Protein AF-0000000076770254 (afdb_homodimer)

Foldseek 3Di:
DDKDKAFAFGKDAWKAQQAWKKKKAKQAAKKWKWWADPVRDIDIDIDGHGDMDIDDHGTTMMITGNGPGMIMIDMDIPDPRRDMDRPLCNQQVDVVHDDLVVVCVVVVHDSVVSVVSSVVND/DDKDKAFAFGKFAWKAQQAWKKKKAKQAAKKWKWWADPVRDIDIDIDGHGDMDIDDHGTTMMITGNGPGMIMIDMDIPDPRRDMDRPLCNQQVDVVHDDLVVVCVVVVHDSVVSVVSSVVND

InterPro domains:
  IPR001929 Germin [PR00325] (15-35)
  IPR001929 Germin [PR00325] (45-65)
  IPR001929 Germin [PR00325] (78-93)
  IPR001929 Germin [cd02241] (1-121)
  IPR006045 Cupin 1 [PF00190] (1-113)
  IPR006045 Cupin 1 [SM00835] (1-115)
  IPR011051 RmlC-like cupin domain superfamily [SSF51182] (1-121)
  IPR014710 RmlC-like jelly roll fold [G3DSA:2.60.120.10] (1-122)
  IPR019780 Germin, manganese binding site [PS00725] (10-23)

Radius of gyration: 18.28 Å; Cα contacts (8 Å, |Δi|>4): 633; chains: 2; bounding box: 31×58×40 Å

Organism: Aegilops tauschii subsp. strangulata (NCBI:txid200361)

pLDDT: mean 98.12, std 1.55, range [86.44, 98.94]

Solvent-accessible surface area (backbone atoms only — not comparable to full-atom values): 12036 Å² total; per-residue (Å²): 118,46,78,49,79,29,50,58,67,24,66,49,52,54,22,26,20,43,51,19,40,40,37,37,37,30,71,34,45,32,34,39,34,36,39,36,48,64,83,28,37,47,47,72,46,79,44,36,59,76,36,72,52,76,46,62,50,27,36,44,28,36,40,33,29,73,32,92,49,57,24,30,32,42,37,41,54,81,33,98,68,25,58,47,39,46,48,49,54,42,58,47,49,16,49,59,66,59,58,45,66,58,52,10,61,48,56,71,49,52,46,67,59,41,52,57,44,31,59,71,59,104,119,46,78,49,78,27,52,58,68,24,64,48,50,54,22,26,20,44,52,19,40,39,38,37,36,30,72,33,44,30,34,39,34,35,38,35,47,64,83,27,38,48,48,71,47,79,44,35,58,75,36,72,52,76,46,62,49,27,35,44,26,37,38,33,29,73,32,93,47,57,24,30,32,44,36,40,55,80,32,98,67,25,58,47,39,44,48,48,54,45,57,47,50,16,50,60,67,59,58,45,64,58,52,10,62,49,55,70,50,52,47,67,59,40,52,57,45,32,58,71,59,106

Structure (mmCIF, N/CA/C/O backbone):
data_AF-0000000076770254-model_v1
#
loop_
_entity.id
_entity.type
_entity.pdbx_description
1 polymer 'Germin-like protein'
#
loop_
_atom_site.group_PDB
_atom_site.id
_atom_site.type_symbol
_atom_site.label_atom_id
_atom_site.label_alt_id
_atom_site.label_comp_id
_atom_site.label_asym_id
_atom_site.label_entity_id
_atom_site.label_seq_id
_atom_site.pdbx_PDB_ins_code
_atom_site.Cartn_x
_atom_site.Cartn_y
_atom_site.Cartn_z
_atom_site.occupancy
_atom_site.B_iso_or_equiv
_atom_site.auth_seq_id
_atom_site.auth_comp_id
_atom_site.auth_asym_id
_atom_site.auth_atom_id
_atom_site.pdbx_PDB_model_num
ATOM 1 N N . MET A 1 1 ? -9.234 18.938 -9.602 1 91.25 1 MET A N 1
ATOM 2 C CA . MET A 1 1 ? -8.938 19.531 -8.297 1 91.25 1 MET A CA 1
ATOM 3 C C . MET A 1 1 ? -10.008 19.156 -7.277 1 91.25 1 MET A C 1
ATOM 5 O O . MET A 1 1 ? -11.18 19 -7.621 1 91.25 1 MET A O 1
ATOM 9 N N . ALA A 1 2 ? -9.484 18.938 -6.086 1 93.62 2 ALA A N 1
ATOM 10 C CA . ALA A 1 2 ? -10.391 18.625 -4.984 1 93.62 2 ALA A CA 1
ATOM 11 C C . ALA A 1 2 ? -10 19.375 -3.717 1 93.62 2 ALA A C 1
ATOM 13 O O . ALA A 1 2 ? -8.828 19.703 -3.521 1 93.62 2 ALA A O 1
ATOM 14 N N . ARG A 1 3 ? -11.031 19.781 -2.936 1 97.56 3 ARG A N 1
ATOM 15 C CA . ARG A 1 3 ? -10.734 20.281 -1.597 1 97.56 3 ARG A CA 1
ATOM 16 C C . ARG A 1 3 ? -10.805 19.156 -0.566 1 97.56 3 ARG A C 1
ATOM 18 O O . ARG A 1 3 ? -11.719 18.328 -0.608 1 97.56 3 ARG A O 1
ATOM 25 N N . ILE A 1 4 ? -9.867 19.094 0.354 1 98.44 4 ILE A N 1
ATOM 26 C CA . ILE A 1 4 ? -9.883 18.125 1.446 1 98.44 4 ILE A CA 1
ATOM 27 C C . ILE A 1 4 ? -9.922 18.859 2.785 1 98.44 4 ILE A C 1
ATOM 29 O O . ILE A 1 4 ? -9.117 19.766 3.023 1 98.44 4 ILE A O 1
ATOM 33 N N . ASP A 1 5 ? -10.812 18.516 3.605 1 98.75 5 ASP A N 1
ATOM 34 C CA . ASP A 1 5 ? -10.953 19.094 4.941 1 98.75 5 ASP A CA 1
ATOM 35 C C . ASP A 1 5 ? -10.641 18.047 6.016 1 98.75 5 ASP A C 1
ATOM 37 O O . ASP A 1 5 ? -11.078 16.906 5.922 1 98.75 5 ASP A O 1
ATOM 41 N N . TYR A 1 6 ? -9.875 18.5 7.02 1 98.62 6 TYR A N 1
ATOM 42 C CA . TYR A 1 6 ? -9.461 17.641 8.117 1 98.62 6 TYR A CA 1
ATOM 43 C C . TYR A 1 6 ? -9.961 18.188 9.453 1 98.62 6 TYR A C 1
ATOM 45 O O . TYR A 1 6 ? -9.68 19.328 9.805 1 98.62 6 TYR A O 1
ATOM 53 N N . ALA A 1 7 ? -10.703 17.391 10.148 1 98.56 7 ALA A N 1
ATOM 54 C CA . ALA A 1 7 ? -10.977 17.75 11.539 1 98.56 7 ALA A CA 1
ATOM 55 C C . ALA A 1 7 ? -9.695 17.688 12.375 1 98.56 7 ALA A C 1
ATOM 57 O O . ALA A 1 7 ? -8.688 17.125 11.945 1 98.56 7 ALA A O 1
ATOM 58 N N . PRO A 1 8 ? -9.734 18.328 13.531 1 98.19 8 PRO A N 1
ATOM 59 C CA . PRO A 1 8 ? -8.586 18.125 14.414 1 98.19 8 PRO A CA 1
ATOM 60 C C . PRO A 1 8 ? -8.258 16.656 14.633 1 98.19 8 PRO A C 1
ATOM 62 O O . PRO A 1 8 ? -9.148 15.859 14.945 1 98.19 8 PRO A O 1
ATOM 65 N N . GLY A 1 9 ? -7.004 16.281 14.367 1 97.5 9 GLY A N 1
ATOM 66 C CA . GLY A 1 9 ? -6.59 14.891 14.5 1 97.5 9 GLY A CA 1
ATOM 67 C C . GLY A 1 9 ? -6.938 14.055 13.289 1 97.5 9 GLY A C 1
ATOM 68 O O . GLY A 1 9 ? -6.555 12.883 13.203 1 97.5 9 GLY A O 1
ATOM 69 N N . GLY A 1 10 ? -7.617 14.695 12.344 1 98.38 10 GLY A N 1
ATOM 70 C CA . GLY A 1 10 ? -8.016 13.984 11.148 1 98.38 10 GLY A CA 1
ATOM 71 C C . GLY A 1 10 ? -6.84 13.602 10.258 1 98.38 10 GLY A C 1
ATOM 72 O O . GLY A 1 10 ? -5.762 14.188 10.367 1 98.38 10 GLY A O 1
ATOM 73 N N . GLN A 1 11 ? -7.113 12.609 9.391 1 98.31 11 GLN A N 1
ATOM 74 C CA . GLN A 1 11 ? -6.02 12.086 8.586 1 98.31 11 GLN A CA 1
ATOM 75 C C . GLN A 1 11 ? -6.508 11.664 7.199 1 98.31 11 GLN A C 1
ATOM 77 O O . GLN A 1 11 ? -7.641 11.203 7.047 1 98.31 11 GLN A O 1
ATOM 82 N N . ASN A 1 12 ? -5.773 11.922 6.195 1 98.62 12 ASN A N 1
ATOM 83 C CA . ASN A 1 12 ? -5.75 11.102 4.992 1 98.62 12 ASN A CA 1
ATOM 84 C C . ASN A 1 12 ? -4.73 9.969 5.105 1 98.62 12 ASN A C 1
ATOM 86 O O . ASN A 1 12 ? -3.523 10.211 5.039 1 98.62 12 ASN A O 1
ATOM 90 N N . PRO A 1 13 ? -5.23 8.781 5.371 1 98.69 13 PRO A N 1
ATOM 91 C CA . PRO A 1 13 ? -4.336 7.684 5.742 1 98.69 13 PRO A CA 1
ATOM 92 C C . PRO A 1 13 ? -3.369 7.305 4.621 1 98.69 13 PRO A C 1
ATOM 94 O O . PRO A 1 13 ? -3.51 7.781 3.494 1 98.69 13 PRO A O 1
ATOM 97 N N . PRO A 1 14 ? -2.365 6.492 4.98 1 98.94 14 PRO A N 1
ATOM 98 C CA . PRO A 1 14 ? -1.444 6.047 3.934 1 98.94 14 PRO A CA 1
ATOM 99 C C . PRO A 1 14 ? -2.168 5.512 2.701 1 98.94 14 PRO A C 1
ATOM 101 O O . PRO A 1 14 ? -3.008 4.613 2.812 1 98.94 14 PRO A O 1
ATOM 104 N N . HIS A 1 15 ? -1.865 6.16 1.6 1 98.88 15 HIS A N 1
ATOM 105 C CA . HIS A 1 15 ? -2.484 5.812 0.326 1 98.88 15 HIS A CA 1
ATOM 106 C C . HIS A 1 15 ? -1.559 6.129 -0.843 1 98.88 15 HIS A C 1
ATOM 108 O O . HIS A 1 15 ? -0.486 6.707 -0.651 1 98.88 15 HIS A O 1
ATOM 114 N N . THR A 1 16 ? -1.899 5.656 -2.018 1 98.62 16 THR A N 1
ATOM 115 C CA . THR A 1 16 ? -1.167 5.941 -3.246 1 98.62 16 THR A CA 1
ATOM 116 C C . THR A 1 16 ? -2.119 6.383 -4.355 1 98.62 16 THR A C 1
ATOM 118 O O . THR A 1 16 ? -3.324 6.133 -4.281 1 98.62 16 THR A O 1
ATOM 121 N N . HIS A 1 17 ? -1.64 7.098 -5.273 1 98.5 17 HIS A N 1
ATOM 122 C CA . HIS A 1 17 ? -2.258 7.352 -6.57 1 98.5 17 HIS A CA 1
ATOM 123 C C . HIS A 1 17 ? -1.438 6.738 -7.699 1 98.5 17 HIS A C 1
ATOM 125 O O . HIS A 1 17 ? -0.479 7.348 -8.18 1 98.5 17 HIS A O 1
ATOM 131 N N . PRO A 1 18 ? -1.87 5.57 -8.203 1 97.62 18 PRO A N 1
ATOM 132 C CA . PRO A 1 18 ? -1.061 4.883 -9.211 1 97.62 18 PRO A CA 1
ATOM 133 C C . PRO A 1 18 ? -0.943 5.672 -10.516 1 97.62 18 PRO A C 1
ATOM 135 O O . PRO A 1 18 ? -0.015 5.445 -11.297 1 97.62 18 PRO A O 1
ATOM 138 N N . ARG A 1 19 ? -1.788 6.676 -10.758 1 97.06 19 ARG A N 1
ATOM 139 C CA . ARG A 1 19 ? -1.842 7.289 -12.086 1 97.06 19 ARG A CA 1
ATOM 140 C C . ARG A 1 19 ? -1.562 8.789 -12 1 97.06 19 ARG A C 1
ATOM 142 O O . ARG A 1 19 ? -1.78 9.516 -12.969 1 97.06 19 ARG A O 1
ATOM 149 N N . ALA A 1 20 ? -1.147 9.25 -10.797 1 98 20 ALA A N 1
ATOM 150 C CA . ALA A 1 20 ? -0.995 10.703 -10.758 1 98 20 ALA A CA 1
ATOM 151 C C . ALA A 1 20 ? -0.029 11.125 -9.656 1 98 20 ALA A C 1
ATOM 153 O O . ALA A 1 20 ? 0.03 10.492 -8.594 1 98 20 ALA A O 1
ATOM 154 N N . THR A 1 21 ? 0.708 12.172 -9.938 1 98.19 21 THR A N 1
ATOM 155 C CA . THR A 1 21 ? 1.323 13.008 -8.914 1 98.19 21 THR A CA 1
ATOM 156 C C . THR A 1 21 ? 0.279 13.883 -8.227 1 98.19 21 THR A C 1
ATOM 158 O O . THR A 1 21 ? -0.647 14.375 -8.875 1 98.19 21 THR A O 1
ATOM 161 N N . GLU A 1 22 ? 0.388 14.047 -6.945 1 98.62 22 GLU A N 1
ATOM 162 C CA . GLU A 1 22 ? -0.492 14.922 -6.18 1 98.62 22 GLU A CA 1
ATOM 163 C C . GLU A 1 22 ? 0.264 16.141 -5.652 1 98.62 22 GLU A C 1
ATOM 165 O O . GLU A 1 22 ? 1.364 16 -5.113 1 98.62 22 GLU A O 1
ATOM 170 N N . ILE A 1 23 ? -0.275 17.312 -5.848 1 98.81 23 ILE A N 1
ATOM 171 C CA . ILE A 1 23 ? 0.222 18.547 -5.254 1 98.81 23 ILE A CA 1
ATOM 172 C C . ILE A 1 23 ? -0.854 19.156 -4.355 1 98.81 23 ILE A C 1
ATOM 174 O O . ILE A 1 23 ? -2.033 19.172 -4.719 1 98.81 23 ILE A O 1
ATOM 178 N N . ILE A 1 24 ? -0.406 19.562 -3.166 1 98.88 24 ILE A N 1
ATOM 179 C CA . ILE A 1 24 ? -1.402 20.203 -2.305 1 98.88 24 ILE A CA 1
ATOM 180 C C . ILE A 1 24 ? -0.946 21.609 -1.928 1 98.88 24 ILE A C 1
ATOM 182 O O . ILE A 1 24 ? 0.254 21.875 -1.86 1 98.88 24 ILE A O 1
ATOM 186 N N . PHE A 1 25 ? -1.922 22.484 -1.804 1 98.88 25 PHE A N 1
ATOM 187 C CA . PHE A 1 25 ? -1.785 23.828 -1.284 1 98.88 25 PHE A CA 1
ATOM 188 C C . PHE A 1 25 ? -2.598 24.016 -0.007 1 98.88 25 PHE A C 1
ATOM 190 O O . PHE A 1 25 ? -3.814 23.812 -0.007 1 98.88 25 PHE A O 1
ATOM 197 N N . VAL A 1 26 ? -1.919 24.438 1.118 1 98.88 26 VAL A N 1
ATOM 198 C CA . VAL A 1 26 ? -2.598 24.5 2.408 1 98.88 26 VAL A CA 1
ATOM 199 C C . VAL A 1 26 ? -3.432 25.781 2.492 1 98.88 26 VAL A C 1
ATOM 201 O O . VAL A 1 26 ? -2.9 26.891 2.373 1 98.88 26 VAL A O 1
ATOM 204 N N . LEU A 1 27 ? -4.723 25.656 2.736 1 98.81 27 LEU A N 1
ATOM 205 C CA . LEU A 1 27 ? -5.645 26.781 2.871 1 98.81 27 LEU A CA 1
ATOM 206 C C . LEU A 1 27 ? -5.75 27.219 4.324 1 98.81 27 LEU A C 1
ATOM 208 O O . LEU A 1 27 ? -5.957 28.406 4.602 1 98.81 27 LEU A O 1
ATOM 212 N N . GLU A 1 28 ? -5.703 26.219 5.141 1 98.69 28 GLU A N 1
ATOM 213 C CA . GLU A 1 28 ? -5.918 26.438 6.566 1 98.69 28 GLU A CA 1
ATOM 214 C C . GLU A 1 28 ? -5.246 25.344 7.398 1 98.69 28 GLU A C 1
ATOM 216 O O . GLU A 1 28 ? -5.242 24.172 7.016 1 98.69 28 GLU A O 1
ATOM 221 N N . GLY A 1 29 ? -4.684 25.828 8.578 1 98.56 29 GLY A N 1
ATOM 222 C CA . GLY A 1 29 ? -4.266 24.875 9.594 1 98.56 29 GLY A CA 1
ATOM 223 C C . GLY A 1 29 ? -2.85 24.375 9.391 1 98.56 29 GLY A C 1
ATOM 224 O O . GLY A 1 29 ? -2.02 25.062 8.789 1 98.56 29 GLY A O 1
ATOM 225 N N . VAL A 1 30 ? -2.564 23.312 10.125 1 98.69 30 VAL A N 1
ATOM 226 C CA . VAL A 1 30 ? -1.242 22.688 10.18 1 98.69 30 VAL A CA 1
ATOM 227 C C . VAL A 1 30 ? -1.35 21.203 9.875 1 98.69 30 VAL A C 1
ATOM 229 O O . VAL A 1 30 ? -2.139 20.484 10.492 1 98.69 30 VAL A O 1
ATOM 232 N N . LEU A 1 31 ? -0.566 20.797 8.844 1 98.88 31 LEU A N 1
ATOM 233 C CA . LEU A 1 31 ? -0.549 19.391 8.469 1 98.88 31 LEU A CA 1
ATOM 234 C C . LEU A 1 31 ? 0.857 18.812 8.594 1 98.88 31 LEU A C 1
ATOM 236 O O . LEU A 1 31 ? 1.838 19.469 8.25 1 98.88 31 LEU A O 1
ATOM 240 N N . GLU A 1 32 ? 0.971 17.625 9.102 1 98.88 32 GLU A N 1
ATOM 241 C CA . GLU A 1 32 ? 2.121 16.766 8.828 1 98.88 32 GLU A CA 1
ATOM 242 C C . GLU A 1 32 ? 1.871 15.875 7.617 1 98.88 32 GLU A C 1
ATOM 244 O O . GLU A 1 32 ? 0.854 15.18 7.555 1 98.88 32 GLU A O 1
ATOM 249 N N . VAL A 1 33 ? 2.773 15.984 6.688 1 98.88 33 VAL A N 1
ATOM 250 C CA . VAL A 1 33 ? 2.646 15.188 5.473 1 98.88 33 VAL A CA 1
ATOM 251 C C . VAL A 1 33 ? 3.902 14.336 5.277 1 98.88 33 VAL A C 1
ATOM 253 O O . VAL A 1 33 ? 4.973 14.68 5.789 1 98.88 33 VAL A O 1
ATOM 256 N N . GLY A 1 34 ? 3.756 13.266 4.582 1 98.5 34 GLY A N 1
ATOM 257 C CA . GLY A 1 34 ? 4.918 12.445 4.277 1 98.5 34 GLY A CA 1
ATOM 258 C C . GLY A 1 34 ? 4.684 11.477 3.133 1 98.5 34 GLY A C 1
ATOM 259 O O . GLY A 1 34 ? 3.541 11.117 2.844 1 98.5 34 GLY A O 1
ATOM 260 N N . PHE A 1 35 ? 5.73 11.156 2.498 1 98.88 35 PHE A N 1
ATOM 261 C CA . PHE A 1 35 ? 5.723 10.047 1.546 1 98.88 35 PHE A CA 1
ATOM 262 C C . PHE A 1 35 ? 6.922 9.133 1.767 1 98.88 35 PHE A C 1
ATOM 264 O O . PHE A 1 35 ? 7.902 9.531 2.396 1 98.88 35 PHE A O 1
ATOM 271 N N . ILE A 1 36 ? 6.84 7.91 1.303 1 98.88 36 ILE A N 1
ATOM 272 C CA . ILE A 1 36 ? 7.875 6.898 1.479 1 98.88 36 ILE A CA 1
ATOM 273 C C . ILE A 1 36 ? 8.43 6.48 0.119 1 98.88 36 ILE A C 1
ATOM 275 O O . ILE A 1 36 ? 7.668 6.105 -0.777 1 98.88 36 ILE A O 1
ATOM 279 N N . THR A 1 37 ? 9.711 6.547 -0.029 1 98.56 37 THR A N 1
ATOM 280 C CA . THR A 1 37 ? 10.336 6.188 -1.298 1 98.56 37 THR A CA 1
ATOM 281 C C . THR A 1 37 ? 10.383 4.672 -1.468 1 98.56 37 THR A C 1
ATOM 283 O O . THR A 1 37 ? 10.117 3.926 -0.522 1 98.56 37 THR A O 1
ATOM 286 N N . THR A 1 38 ? 10.82 4.207 -2.635 1 97.75 38 THR A N 1
ATOM 287 C CA . THR A 1 38 ? 10.938 2.777 -2.908 1 97.75 38 THR A CA 1
ATOM 288 C C . THR A 1 38 ? 12.117 2.176 -2.158 1 97.75 38 THR A C 1
ATOM 290 O O . THR A 1 38 ? 12.25 0.952 -2.08 1 97.75 38 THR A O 1
ATOM 293 N N . ALA A 1 39 ? 12.938 2.992 -1.513 1 97.94 39 ALA A N 1
ATOM 294 C CA . ALA A 1 39 ? 14.016 2.541 -0.643 1 97.94 39 ALA A CA 1
ATOM 295 C C . ALA A 1 39 ? 13.594 2.562 0.822 1 97.94 39 ALA A C 1
ATOM 297 O O . ALA A 1 39 ? 14.43 2.465 1.722 1 97.94 39 ALA A O 1
ATOM 298 N N . ASN A 1 40 ? 12.32 2.803 1.085 1 98.31 40 ASN A N 1
ATOM 299 C CA . ASN A 1 40 ? 11.719 2.811 2.414 1 98.31 40 ASN A CA 1
ATOM 300 C C . ASN A 1 40 ? 12.242 3.967 3.26 1 98.31 40 ASN A C 1
ATOM 302 O O . ASN A 1 40 ? 12.445 3.818 4.465 1 98.31 40 ASN A O 1
ATOM 306 N N . LYS A 1 41 ? 12.555 5.047 2.566 1 98.75 41 LYS A N 1
ATOM 307 C CA . LYS A 1 41 ? 12.891 6.285 3.266 1 98.75 41 LYS A CA 1
ATOM 308 C C . LYS A 1 41 ? 11.664 7.18 3.416 1 98.75 41 LYS A C 1
ATOM 310 O O . LYS A 1 41 ? 11.008 7.52 2.426 1 98.75 41 LYS A O 1
ATOM 315 N N . LEU A 1 42 ? 11.344 7.512 4.621 1 98.81 42 LEU A N 1
ATOM 316 C CA . LEU A 1 42 ? 10.234 8.422 4.879 1 98.81 42 LEU A CA 1
ATOM 317 C C . LEU A 1 42 ? 10.703 9.867 4.863 1 98.81 42 LEU A C 1
ATOM 319 O O . LEU A 1 42 ? 11.641 10.234 5.578 1 98.81 42 LEU A O 1
ATOM 323 N N . PHE A 1 43 ? 10.047 10.656 4.027 1 98.62 43 PHE A N 1
ATOM 324 C CA . PHE A 1 43 ? 10.18 12.109 4.055 1 98.62 43 PHE A CA 1
ATOM 325 C C . PHE A 1 43 ? 8.93 12.75 4.648 1 98.62 43 PHE A C 1
ATOM 327 O O . PHE A 1 43 ? 7.816 12.484 4.207 1 98.62 43 PHE A O 1
ATOM 334 N N . THR A 1 44 ? 9.117 13.57 5.672 1 98.56 44 THR A N 1
ATOM 335 C CA . THR A 1 44 ? 7.992 14.258 6.297 1 98.56 44 THR A CA 1
ATOM 336 C C . THR A 1 44 ? 8.258 15.758 6.371 1 98.56 44 THR A C 1
ATOM 338 O O . THR A 1 44 ? 9.414 16.188 6.355 1 98.56 44 THR A O 1
ATOM 341 N N . LYS A 1 45 ? 7.219 16.469 6.375 1 98.69 45 LYS A N 1
ATOM 342 C CA . LYS A 1 45 ? 7.258 17.922 6.555 1 98.69 45 LYS A CA 1
ATOM 343 C C . LYS A 1 45 ? 6 18.422 7.258 1 98.69 45 LYS A C 1
ATOM 345 O O . LYS A 1 45 ? 4.91 17.891 7.047 1 98.69 45 LYS A O 1
ATOM 350 N N . THR A 1 46 ? 6.223 19.312 8.148 1 98.81 46 THR A N 1
ATOM 351 C CA . THR A 1 46 ? 5.09 20.094 8.625 1 98.81 46 THR A CA 1
ATOM 352 C C . THR A 1 46 ? 4.828 21.281 7.703 1 98.81 46 THR A C 1
ATOM 354 O O . THR A 1 46 ? 5.73 22.078 7.43 1 98.81 46 THR A O 1
ATOM 357 N N . ILE A 1 47 ? 3.592 21.406 7.215 1 98.81 47 ILE A N 1
ATOM 358 C CA . ILE A 1 47 ? 3.256 22.484 6.293 1 98.81 47 ILE A CA 1
ATOM 359 C C . ILE A 1 47 ? 2.082 23.297 6.844 1 98.81 47 ILE A C 1
ATOM 361 O O . ILE A 1 47 ? 1.228 22.75 7.551 1 98.81 47 ILE A O 1
ATOM 365 N N . THR A 1 48 ? 2.115 24.5 6.531 1 98.62 48 THR A N 1
ATOM 366 C CA . THR A 1 48 ? 1.107 25.438 7.031 1 98.62 48 THR A CA 1
ATOM 367 C C . THR A 1 48 ? 0.553 26.281 5.895 1 98.62 48 THR A C 1
ATOM 369 O O . THR A 1 48 ? 0.966 26.141 4.742 1 98.62 48 THR A O 1
ATOM 372 N N . VAL A 1 49 ? -0.41 27.109 6.277 1 98.69 49 VAL A N 1
ATOM 373 C CA . VAL A 1 49 ? -1.161 27.922 5.324 1 98.69 49 VAL A CA 1
ATOM 374 C C . VAL A 1 49 ? -0.205 28.547 4.312 1 98.69 49 VAL A C 1
ATOM 376 O O . VAL A 1 49 ? 0.801 29.156 4.691 1 98.69 49 VAL A O 1
ATOM 379 N N . GLY A 1 50 ? -0.447 28.297 3.074 1 98.81 50 GLY A N 1
ATOM 380 C CA . GLY A 1 50 ? 0.341 28.891 2.008 1 98.81 50 GLY A CA 1
ATOM 381 C C . GLY A 1 50 ? 1.414 27.969 1.468 1 98.81 50 GLY A C 1
ATOM 382 O O . GLY A 1 50 ? 1.965 28.203 0.391 1 98.81 50 GLY A O 1
ATOM 383 N N . ASP A 1 51 ? 1.729 26.922 2.129 1 98.88 51 ASP A N 1
ATOM 384 C CA . ASP A 1 51 ? 2.756 25.984 1.698 1 98.88 51 ASP A CA 1
ATOM 385 C C . ASP A 1 51 ? 2.217 25.031 0.635 1 98.88 51 ASP A C 1
ATOM 387 O O . ASP A 1 51 ? 1.005 24.812 0.54 1 98.88 51 ASP A O 1
ATOM 391 N N . VAL A 1 52 ? 3.162 24.547 -0.13 1 98.75 52 VAL A N 1
ATOM 392 C CA . VAL A 1 52 ? 2.889 23.531 -1.15 1 98.75 52 VAL A CA 1
ATOM 393 C C . VAL A 1 52 ? 3.705 22.281 -0.867 1 98.75 52 VAL A C 1
ATOM 395 O O . VAL A 1 52 ? 4.82 22.359 -0.349 1 98.75 52 VAL A O 1
ATOM 398 N N . PHE A 1 53 ? 3.215 21.203 -1.147 1 98.81 53 PHE A N 1
ATOM 399 C CA . PHE A 1 53 ? 3.938 19.938 -1.059 1 98.81 53 PHE A CA 1
ATOM 400 C C . PHE A 1 53 ? 3.551 19.016 -2.205 1 98.81 53 PHE A C 1
ATOM 402 O O . PHE A 1 53 ? 2.393 18.984 -2.623 1 98.81 53 PHE A O 1
ATOM 409 N N . VAL A 1 54 ? 4.5 18.188 -2.697 1 98.81 54 VAL A N 1
ATOM 410 C CA . VAL A 1 54 ? 4.273 17.297 -3.82 1 98.81 54 VAL A CA 1
ATOM 411 C C . VAL A 1 54 ? 4.484 15.844 -3.375 1 98.81 54 VAL A C 1
ATOM 413 O O . VAL A 1 54 ? 5.484 15.531 -2.723 1 98.81 54 VAL A O 1
ATOM 416 N N . PHE A 1 55 ? 3.508 15.031 -3.621 1 98.69 55 PHE A N 1
ATOM 417 C CA . PHE A 1 55 ? 3.615 13.586 -3.449 1 98.69 55 PHE A CA 1
ATOM 418 C C . PHE A 1 55 ? 3.861 12.898 -4.789 1 98.69 55 PHE A C 1
ATOM 420 O O . PHE A 1 55 ? 3.004 12.93 -5.672 1 98.69 55 PHE A O 1
ATOM 427 N N . PRO A 1 56 ? 5.023 12.195 -4.941 1 98.38 56 PRO A N 1
ATOM 428 C CA . PRO A 1 56 ? 5.324 11.562 -6.227 1 98.38 56 PRO A CA 1
ATOM 429 C C . PRO A 1 56 ? 4.344 10.445 -6.582 1 98.38 56 PRO A C 1
ATOM 431 O O . PRO A 1 56 ? 3.854 9.742 -5.691 1 98.38 56 PRO A O 1
ATOM 434 N N . ARG A 1 57 ? 4.117 10.32 -7.875 1 98.12 57 ARG A N 1
ATOM 435 C CA . ARG A 1 57 ? 3.184 9.336 -8.414 1 98.12 57 ARG A CA 1
ATOM 436 C C . ARG A 1 57 ? 3.512 7.938 -7.895 1 98.12 57 ARG A C 1
ATOM 438 O O . ARG A 1 57 ? 4.66 7.492 -7.969 1 98.12 57 ARG A O 1
ATOM 445 N N . GLY A 1 58 ? 2.555 7.305 -7.348 1 98.31 58 GLY A N 1
ATOM 446 C CA . GLY A 1 58 ? 2.635 5.891 -7.023 1 98.31 58 GLY A CA 1
ATOM 447 C C . GLY A 1 58 ? 3.266 5.621 -5.672 1 98.31 58 GLY A C 1
ATOM 448 O O . GLY A 1 58 ? 3.23 4.492 -5.18 1 98.31 58 GLY A O 1
ATOM 449 N N . LEU A 1 59 ? 3.855 6.629 -5 1 98.75 59 LEU A N 1
ATOM 450 C CA . LEU A 1 59 ? 4.48 6.41 -3.697 1 98.75 59 LEU A CA 1
ATOM 451 C C . LEU A 1 59 ? 3.453 6.531 -2.576 1 98.75 59 LEU A C 1
ATOM 453 O O . LEU A 1 59 ? 2.559 7.375 -2.635 1 98.75 59 LEU A O 1
ATOM 457 N N . VAL A 1 60 ? 3.611 5.684 -1.594 1 98.88 60 VAL A N 1
ATOM 458 C CA . VAL A 1 60 ? 2.756 5.75 -0.412 1 98.88 60 VAL A CA 1
ATOM 459 C C . VAL A 1 60 ? 2.961 7.082 0.303 1 98.88 60 VAL A C 1
ATOM 461 O O . VAL A 1 60 ? 4.098 7.523 0.493 1 98.88 60 VAL A O 1
ATOM 464 N N . HIS A 1 61 ? 1.9 7.781 0.653 1 98.94 61 HIS A N 1
ATOM 465 C CA . HIS A 1 61 ? 1.983 9.047 1.373 1 98.94 61 HIS A CA 1
ATOM 466 C C . HIS A 1 61 ? 0.766 9.258 2.268 1 98.94 61 HIS A C 1
ATOM 468 O O . HIS A 1 61 ? -0.197 8.484 2.199 1 98.94 61 HIS A O 1
ATOM 474 N N . PHE A 1 62 ? 0.85 10.164 3.215 1 98.94 62 PHE A N 1
ATOM 475 C CA . PHE A 1 62 ? -0.231 10.438 4.152 1 98.94 62 PHE A CA 1
ATOM 476 C C . PHE A 1 62 ? -0.24 11.906 4.555 1 98.94 62 PHE A C 1
ATOM 478 O O . PHE A 1 62 ? 0.735 12.625 4.32 1 98.94 62 PHE A O 1
ATOM 485 N N . GLN A 1 63 ? -1.311 12.391 5.023 1 98.94 63 GLN A N 1
ATOM 486 C CA . GLN A 1 63 ? -1.53 13.711 5.602 1 98.94 63 GLN A CA 1
ATOM 487 C C . GLN A 1 63 ? -2.227 13.609 6.953 1 98.94 63 GLN A C 1
ATOM 489 O O . GLN A 1 63 ? -3.211 12.883 7.102 1 98.94 63 GLN A O 1
ATOM 494 N N . GLN A 1 64 ? -1.699 14.297 7.867 1 98.69 64 GLN A N 1
ATOM 495 C CA . GLN A 1 64 ? -2.232 14.281 9.227 1 98.69 64 GLN A CA 1
ATOM 496 C C . GLN A 1 64 ? -2.389 15.695 9.773 1 98.69 64 GLN A C 1
ATOM 498 O O . GLN A 1 64 ? -1.449 16.5 9.727 1 98.69 64 GLN A O 1
ATOM 503 N N . ASN A 1 65 ? -3.619 16.031 10.273 1 98.88 65 ASN A N 1
ATOM 504 C CA . ASN A 1 65 ? -3.814 17.297 10.961 1 98.88 65 ASN A CA 1
ATOM 505 C C . ASN A 1 65 ? -3.209 17.281 12.359 1 98.88 65 ASN A C 1
ATOM 507 O O . ASN A 1 65 ? -3.709 16.594 13.25 1 98.88 65 ASN A O 1
ATOM 511 N N . ARG A 1 66 ? -2.225 18.031 12.508 1 97.94 66 ARG A N 1
ATOM 512 C CA . ARG A 1 66 ? -1.516 18.094 13.781 1 97.94 66 ARG A CA 1
ATOM 513 C C . ARG A 1 66 ? -1.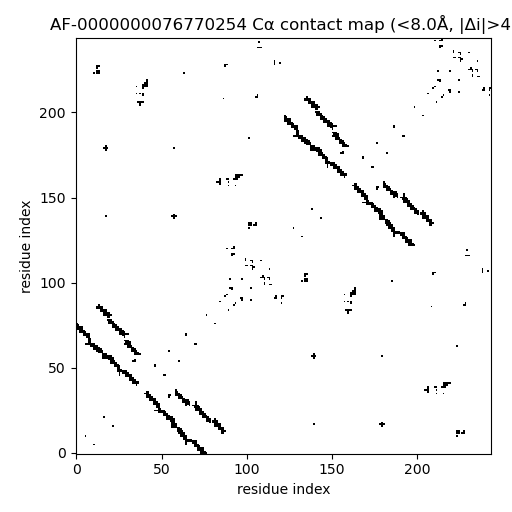845 19.375 14.531 1 97.94 66 ARG A C 1
ATOM 515 O O . ARG A 1 66 ? -1.281 19.641 15.602 1 97.94 66 ARG A O 1
ATOM 522 N N . GLY A 1 67 ? -2.684 20.172 13.914 1 97.38 67 GLY A N 1
ATOM 523 C CA . GLY A 1 67 ? -3.076 21.406 14.562 1 97.38 67 GLY A CA 1
ATOM 524 C C . GLY A 1 67 ? -4.211 21.234 15.555 1 97.38 67 GLY A C 1
ATOM 525 O O . GLY A 1 67 ? -4.793 20.156 15.648 1 97.38 67 GLY A O 1
ATOM 526 N N . HIS A 1 68 ? -4.512 22.266 16.281 1 97.06 68 HIS A N 1
ATOM 527 C CA . HIS A 1 68 ? -5.562 22.25 17.297 1 97.06 68 HIS A CA 1
ATOM 528 C C . HIS A 1 68 ? -6.922 22.562 16.688 1 97.06 68 HIS A C 1
ATOM 530 O O . HIS A 1 68 ? -7.957 22.359 17.328 1 97.06 68 HIS A O 1
ATOM 536 N N . GLY A 1 69 ? -6.973 23.047 15.5 1 98.19 69 GLY A N 1
ATOM 537 C CA . GLY A 1 69 ? -8.18 23.375 14.758 1 98.19 69 GLY A CA 1
ATOM 538 C C . GLY A 1 69 ? -8.281 22.641 13.438 1 98.19 69 GLY A C 1
ATOM 539 O O . GLY A 1 69 ? -7.48 21.75 13.148 1 98.19 69 GLY A O 1
ATOM 540 N N . PRO A 1 70 ? -9.312 23 12.664 1 98.62 70 PRO A N 1
ATOM 541 C CA . PRO A 1 70 ? -9.453 22.344 11.359 1 98.62 70 PRO A CA 1
ATOM 542 C C . PRO A 1 70 ? -8.312 22.672 10.406 1 98.62 70 PRO A C 1
ATOM 544 O O . PRO A 1 70 ? -7.637 23.688 10.57 1 98.62 70 PRO A O 1
ATOM 547 N N . ALA A 1 71 ? -8.023 21.844 9.508 1 98.88 71 ALA A N 1
ATOM 548 C CA . ALA A 1 71 ? -7.102 22.062 8.391 1 98.88 71 ALA A CA 1
ATOM 549 C C . ALA A 1 71 ? -7.773 21.766 7.059 1 98.88 71 ALA A C 1
ATOM 551 O O . ALA A 1 71 ? -8.75 21.016 7.004 1 98.88 71 ALA A O 1
ATOM 552 N N . SER A 1 72 ? -7.246 22.406 5.992 1 98.88 72 SER A N 1
ATOM 553 C CA . SER A 1 72 ? -7.785 22.141 4.664 1 98.88 72 SER A CA 1
ATOM 554 C C . SER A 1 72 ? -6.746 22.422 3.582 1 98.88 72 SER A C 1
ATOM 556 O O . SER A 1 72 ? -5.844 23.234 3.777 1 98.88 72 SER A O 1
ATOM 558 N N . VAL A 1 73 ? -6.859 21.719 2.52 1 98.88 73 VAL A N 1
ATOM 559 C CA . VAL A 1 73 ? -5.969 21.906 1.379 1 98.88 73 VAL A CA 1
ATOM 560 C C . VAL A 1 73 ? -6.777 21.875 0.082 1 98.88 73 VAL A C 1
ATOM 562 O O . VAL A 1 73 ? -7.891 21.344 0.048 1 98.88 73 VAL A O 1
ATOM 565 N N . ILE A 1 74 ? -6.211 22.469 -0.979 1 98.75 74 ILE A N 1
ATOM 566 C CA . ILE A 1 74 ? -6.578 22.156 -2.355 1 98.75 74 ILE A CA 1
ATOM 567 C C . ILE A 1 74 ? -5.582 21.156 -2.936 1 98.75 74 ILE A C 1
ATOM 569 O O . ILE A 1 74 ? -4.367 21.359 -2.844 1 98.75 74 ILE A O 1
ATOM 573 N N . ALA A 1 75 ? -6.129 20.125 -3.461 1 98.62 75 ALA A N 1
ATOM 574 C CA . ALA A 1 75 ? -5.297 19.094 -4.086 1 98.62 75 ALA A CA 1
ATOM 575 C C . ALA A 1 75 ? -5.441 19.125 -5.605 1 98.62 75 ALA A C 1
ATOM 577 O O . ALA A 1 75 ? -6.551 19.266 -6.125 1 98.62 75 ALA A O 1
ATOM 578 N N . GLY A 1 76 ? -4.355 19.109 -6.262 1 98.31 76 GLY A N 1
ATOM 579 C CA . GLY A 1 76 ? -4.309 18.953 -7.703 1 98.31 76 GLY A CA 1
ATOM 580 C C . GLY A 1 76 ? -3.605 17.672 -8.141 1 98.31 76 GLY A C 1
ATOM 581 O O . GLY A 1 76 ? -2.688 17.203 -7.461 1 98.31 76 GLY A O 1
ATOM 582 N N . PHE A 1 77 ? -4.062 17.094 -9.305 1 97.88 77 PHE A N 1
ATOM 583 C CA . PHE A 1 77 ? -3.496 15.883 -9.883 1 97.88 77 PHE A CA 1
ATOM 584 C C . PHE A 1 77 ? -3.193 16.078 -11.367 1 97.88 77 PHE A C 1
ATOM 586 O O . PHE A 1 77 ? -3.908 16.812 -12.055 1 97.88 77 PHE A O 1
ATOM 593 N N . ASN A 1 78 ? -2.168 15.453 -11.859 1 97.56 78 ASN A N 1
ATOM 594 C CA . ASN A 1 78 ? -1.842 15.578 -13.273 1 97.56 78 ASN A CA 1
ATOM 595 C C . ASN A 1 78 ? -2.551 14.516 -14.109 1 97.56 78 ASN A C 1
ATOM 597 O O . ASN A 1 78 ? -2.084 14.156 -15.195 1 97.56 78 ASN A O 1
ATOM 601 N N . SER A 1 79 ? -3.51 13.922 -13.594 1 95.75 79 SER A N 1
ATOM 602 C CA . SER A 1 79 ? -4.441 13.023 -14.266 1 95.75 79 SER A CA 1
ATOM 603 C C . SER A 1 79 ? -5.859 13.195 -13.727 1 95.75 79 SER A C 1
ATOM 605 O O . SER A 1 79 ? -6.055 13.422 -12.531 1 95.75 79 SER A O 1
ATOM 607 N N . GLN A 1 80 ? -6.867 13.125 -14.625 1 93.31 80 GLN A N 1
ATOM 608 C CA . GLN A 1 80 ? -8.258 13.195 -14.211 1 93.31 80 GLN A CA 1
ATOM 609 C C . GLN A 1 80 ? -8.688 11.906 -13.5 1 93.31 80 GLN A C 1
ATOM 611 O O . GLN A 1 80 ? -9.719 11.883 -12.828 1 93.31 80 GLN A O 1
ATOM 616 N N . LEU A 1 81 ? -7.941 10.859 -13.789 1 94.94 81 LEU A N 1
ATOM 617 C CA . LEU A 1 81 ? -8.195 9.562 -13.188 1 94.94 81 LEU A CA 1
ATOM 618 C C . LEU A 1 81 ? -7.008 9.102 -12.352 1 94.94 81 LEU A C 1
ATOM 620 O O . LEU A 1 81 ? -6.332 8.133 -12.695 1 94.94 81 LEU A O 1
ATOM 624 N N . GLN A 1 82 ? -6.797 9.789 -11.281 1 95 82 GLN A N 1
ATOM 625 C CA . GLN A 1 82 ? -5.594 9.562 -10.484 1 95 82 GLN A CA 1
ATOM 626 C C . GLN A 1 82 ? -5.609 8.188 -9.836 1 95 82 GLN A C 1
ATOM 628 O O . GLN A 1 82 ? -4.555 7.598 -9.594 1 95 82 GLN A O 1
ATOM 633 N N . GLY A 1 83 ? -6.891 7.695 -9.539 1 95.56 83 GLY A N 1
ATOM 634 C CA . GLY A 1 83 ? -7.027 6.512 -8.695 1 95.56 83 GLY A CA 1
ATOM 635 C C . GLY A 1 83 ? -6.531 6.727 -7.281 1 95.56 83 GLY A C 1
ATOM 636 O O . GLY A 1 83 ? -5.785 7.672 -7.016 1 95.56 83 GLY A O 1
ATOM 637 N N . THR A 1 84 ? -7.094 5.996 -6.418 1 97.06 84 THR A N 1
ATOM 638 C CA . THR A 1 84 ? -6.637 6.016 -5.035 1 97.06 84 THR A CA 1
ATOM 639 C C . THR A 1 84 ? -6.676 4.617 -4.43 1 97.06 84 THR A C 1
ATOM 641 O O . THR A 1 84 ? -7.652 3.887 -4.609 1 97.06 84 THR A O 1
ATOM 644 N N . GLN A 1 85 ? -5.621 4.242 -3.861 1 98.19 85 GLN A N 1
ATOM 645 C CA . GLN A 1 85 ? -5.605 3.041 -3.031 1 98.19 85 GLN A CA 1
ATOM 646 C C . GLN A 1 85 ? -5.223 3.371 -1.592 1 98.19 85 GLN A C 1
ATOM 648 O O . GLN A 1 85 ? -4.043 3.566 -1.287 1 98.19 85 GLN A O 1
ATOM 653 N N . ALA A 1 86 ? -6.227 3.465 -0.774 1 98.56 86 ALA A N 1
ATOM 654 C CA . ALA A 1 86 ? -5.973 3.561 0.66 1 98.56 86 ALA A CA 1
ATOM 655 C C . ALA A 1 86 ? -5.469 2.23 1.217 1 98.56 86 ALA A C 1
ATOM 657 O O . ALA A 1 86 ? -6.238 1.271 1.335 1 98.56 86 ALA A O 1
ATOM 658 N N . ILE A 1 87 ? -4.27 2.137 1.643 1 98.75 87 ILE A N 1
ATOM 659 C CA . ILE A 1 87 ? -3.529 0.888 1.781 1 98.75 87 ILE A CA 1
ATOM 660 C C . ILE A 1 87 ? -4.289 -0.063 2.703 1 98.75 87 ILE A C 1
ATOM 662 O O . ILE A 1 87 ? -4.555 -1.212 2.338 1 98.75 87 ILE A O 1
ATOM 666 N N . ALA A 1 88 ? -4.633 0.427 3.875 1 98.81 88 ALA A N 1
ATOM 667 C CA . ALA A 1 88 ? -5.305 -0.446 4.832 1 98.81 88 ALA A CA 1
ATOM 668 C C . ALA A 1 88 ? -6.637 -0.945 4.273 1 98.81 88 ALA A C 1
ATOM 670 O O . ALA A 1 88 ? -6.938 -2.139 4.344 1 98.81 88 ALA A O 1
ATOM 671 N N . THR A 1 89 ? -7.469 -0.064 3.73 1 98.62 89 THR A N 1
ATOM 672 C CA . THR A 1 89 ? -8.758 -0.441 3.158 1 98.62 89 THR A CA 1
ATOM 673 C C . THR A 1 89 ? -8.57 -1.41 1.995 1 98.62 89 THR A C 1
ATOM 675 O O . THR A 1 89 ? -9.297 -2.398 1.88 1 98.62 89 THR A O 1
ATOM 678 N N . THR A 1 90 ? -7.602 -1.13 1.129 1 98.69 90 THR A N 1
ATOM 679 C CA . THR A 1 90 ? -7.309 -1.961 -0.033 1 98.69 90 THR A CA 1
ATOM 680 C C . THR A 1 90 ? -6.973 -3.387 0.393 1 98.69 90 THR A C 1
ATOM 682 O O . THR A 1 90 ? -7.465 -4.352 -0.197 1 98.69 90 THR A O 1
ATOM 685 N N . LEU A 1 91 ? -6.207 -3.541 1.435 1 98.81 91 LEU A N 1
ATOM 686 C CA . LEU A 1 91 ? -5.75 -4.863 1.857 1 98.81 91 LEU A CA 1
ATOM 687 C C . LEU A 1 91 ? -6.82 -5.566 2.682 1 98.81 91 LEU A C 1
ATOM 689 O O . LEU A 1 91 ? -7.004 -6.781 2.561 1 98.81 91 LEU A O 1
ATOM 693 N N . PHE A 1 92 ? -7.582 -4.789 3.42 1 98.81 92 PHE A N 1
ATOM 694 C CA . PHE A 1 92 ? -8.367 -5.453 4.453 1 98.81 92 PHE A CA 1
ATOM 695 C C . PHE A 1 92 ? -9.859 -5.387 4.121 1 98.81 92 PHE A C 1
ATOM 697 O O . PHE A 1 92 ? -10.664 -6.074 4.742 1 98.81 92 PHE A O 1
ATOM 704 N N . ALA A 1 93 ? -10.234 -4.648 3.094 1 98.38 93 ALA A N 1
ATOM 705 C CA . ALA A 1 93 ? -11.656 -4.5 2.789 1 98.38 93 ALA A CA 1
ATOM 706 C C . ALA A 1 93 ? -11.945 -4.875 1.339 1 98.38 93 ALA A C 1
ATOM 708 O O . ALA A 1 93 ? -13.055 -4.645 0.842 1 98.38 93 ALA A O 1
ATOM 709 N N . ALA A 1 94 ? -10.898 -5.352 0.648 1 98.62 94 ALA A N 1
ATOM 710 C CA . ALA A 1 94 ? -11.117 -5.777 -0.732 1 98.62 94 ALA A CA 1
ATOM 711 C C . ALA A 1 94 ? -12.227 -6.824 -0.815 1 98.62 94 ALA A C 1
ATOM 713 O O . ALA A 1 94 ? -12.453 -7.578 0.135 1 98.62 94 ALA A O 1
ATOM 714 N N . ALA A 1 95 ? -12.914 -6.895 -1.945 1 98.31 95 ALA A N 1
ATOM 715 C CA . ALA A 1 95 ? -13.93 -7.898 -2.25 1 98.31 95 ALA A CA 1
ATOM 716 C C . ALA A 1 95 ? -13.695 -8.516 -3.627 1 98.31 95 ALA A C 1
ATOM 718 O O . ALA A 1 95 ? -13.734 -7.812 -4.641 1 98.31 95 ALA A O 1
ATOM 719 N N . PRO A 1 96 ? -13.586 -9.797 -3.676 1 98.5 96 PRO A N 1
ATOM 720 C CA . PRO A 1 96 ? -13.453 -10.742 -2.564 1 98.5 96 PRO A CA 1
ATOM 721 C C . PRO A 1 96 ? -12.273 -10.414 -1.651 1 98.5 96 PRO A C 1
ATOM 723 O O . PRO A 1 96 ? -11.398 -9.617 -2.02 1 98.5 96 PRO A O 1
ATOM 726 N N . PRO A 1 97 ? -12.234 -10.977 -0.422 1 98.56 97 PRO A N 1
ATOM 727 C CA . PRO A 1 97 ? -11.172 -10.617 0.521 1 98.56 97 PRO A CA 1
ATOM 728 C C . PRO A 1 97 ? -9.812 -11.172 0.105 1 98.56 97 PRO A C 1
ATOM 730 O O . PRO A 1 97 ? -9.727 -12.273 -0.441 1 98.56 97 PRO A O 1
ATOM 733 N N . VAL A 1 98 ? -8.82 -10.414 0.336 1 98.75 98 VAL A N 1
ATOM 734 C CA . VAL A 1 98 ? -7.469 -10.961 0.275 1 98.75 98 VAL A CA 1
ATOM 735 C C . VAL A 1 98 ? -7.328 -12.109 1.271 1 98.75 98 VAL A C 1
ATOM 737 O O . VAL A 1 98 ? -7.75 -11.992 2.424 1 98.75 98 VAL A O 1
ATOM 740 N N . PRO A 1 99 ? -6.738 -13.203 0.863 1 98.44 99 PRO A N 1
ATOM 741 C CA . PRO A 1 99 ? -6.609 -14.328 1.796 1 98.44 99 PRO A CA 1
ATOM 742 C C . PRO A 1 99 ? -5.852 -13.953 3.068 1 98.44 99 PRO A C 1
ATOM 744 O O . PRO A 1 99 ? -4.824 -13.273 3.002 1 98.44 99 PRO A O 1
ATOM 747 N N . SER A 1 100 ? -6.387 -14.406 4.18 1 98.62 100 SER A N 1
ATOM 748 C CA . SER A 1 100 ? -5.816 -14.023 5.465 1 98.62 100 SER A CA 1
ATOM 749 C C . SER A 1 100 ? -4.383 -14.516 5.605 1 98.62 100 SER A C 1
ATOM 751 O O . SER A 1 100 ? -3.549 -13.859 6.234 1 98.62 100 SER A O 1
ATOM 753 N N . ASP A 1 101 ? -4.098 -15.68 5.09 1 98.56 101 ASP A N 1
ATOM 754 C CA . ASP A 1 101 ? -2.748 -16.219 5.211 1 98.56 101 ASP A CA 1
ATOM 755 C C . ASP A 1 101 ? -1.741 -15.367 4.441 1 98.56 101 ASP A C 1
ATOM 757 O O . ASP A 1 101 ? -0.58 -15.258 4.84 1 98.56 101 ASP A O 1
ATOM 761 N N . VAL A 1 102 ? -2.129 -14.758 3.316 1 98.62 102 VAL A N 1
ATOM 762 C CA . VAL A 1 102 ? -1.274 -13.859 2.553 1 98.62 102 VAL A CA 1
ATOM 763 C C . VAL A 1 102 ? -0.915 -12.641 3.402 1 98.62 102 VAL A C 1
ATOM 765 O O . VAL A 1 102 ? 0.257 -12.266 3.498 1 98.62 102 VAL A O 1
ATOM 768 N N . LEU A 1 103 ? -1.907 -12.047 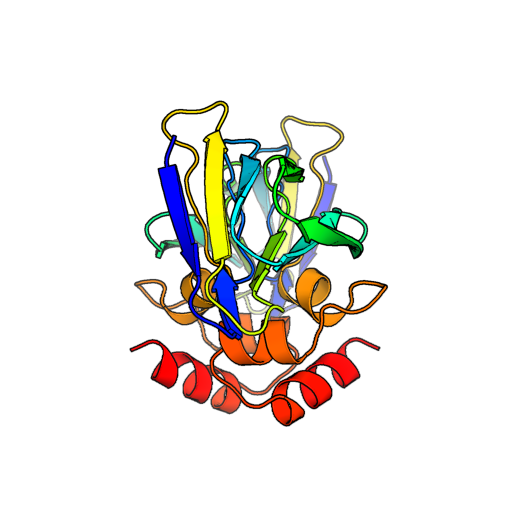4.039 1 98.88 103 LEU A N 1
ATOM 769 C CA . LEU A 1 103 ? -1.679 -10.859 4.855 1 98.88 103 LEU A CA 1
ATOM 770 C C . LEU A 1 103 ? -0.911 -11.211 6.125 1 98.88 103 LEU A C 1
ATOM 772 O O . LEU A 1 103 ? -0.039 -10.461 6.562 1 98.88 103 LEU A O 1
ATOM 776 N N . ALA A 1 104 ? -1.27 -12.367 6.711 1 98.81 104 ALA A N 1
ATOM 777 C CA . ALA A 1 104 ? -0.585 -12.805 7.926 1 98.81 104 ALA A CA 1
ATOM 778 C C . ALA A 1 104 ? 0.917 -12.938 7.691 1 98.81 104 ALA A C 1
ATOM 780 O O . ALA A 1 104 ? 1.722 -12.461 8.492 1 98.81 104 ALA A O 1
ATOM 781 N N . LYS A 1 105 ? 1.294 -13.539 6.668 1 98.44 105 LYS A N 1
ATOM 782 C CA . LYS A 1 105 ? 2.703 -13.695 6.324 1 98.44 105 LYS A CA 1
ATOM 783 C C . LYS A 1 105 ? 3.35 -12.352 6.016 1 98.44 105 LYS A C 1
ATOM 785 O O . LYS A 1 105 ? 4.461 -12.07 6.473 1 98.44 105 LYS A O 1
ATOM 790 N N . ALA A 1 106 ? 2.666 -11.492 5.309 1 98.44 106 ALA A N 1
ATOM 791 C CA . ALA A 1 106 ? 3.195 -10.195 4.914 1 98.44 106 ALA A CA 1
ATOM 792 C C . ALA A 1 106 ? 3.471 -9.32 6.137 1 98.44 106 ALA A C 1
ATOM 794 O O . ALA A 1 106 ? 4.496 -8.641 6.203 1 98.44 106 ALA A O 1
ATOM 795 N N . PHE A 1 107 ? 2.557 -9.344 7.098 1 98.62 107 PHE A N 1
ATOM 796 C CA . PHE A 1 107 ? 2.648 -8.453 8.25 1 98.62 107 PHE A CA 1
ATOM 797 C C . PHE A 1 107 ? 3.303 -9.156 9.43 1 98.62 107 PHE A C 1
ATOM 799 O O . PHE A 1 107 ? 3.477 -8.562 10.492 1 98.62 107 PHE A O 1
ATOM 806 N N . ARG A 1 108 ? 3.615 -10.469 9.258 1 98.19 108 ARG A N 1
ATOM 807 C CA . ARG A 1 108 ? 4.309 -11.258 10.266 1 98.19 108 ARG A CA 1
ATOM 808 C C . ARG A 1 108 ? 3.488 -11.359 11.547 1 98.19 108 ARG A C 1
ATOM 810 O O . ARG A 1 108 ? 4.012 -11.148 12.641 1 98.19 108 ARG A O 1
ATOM 817 N N . VAL A 1 109 ? 2.213 -11.539 11.375 1 98.38 109 VAL A N 1
ATOM 818 C CA . VAL A 1 109 ? 1.28 -11.773 12.477 1 98.38 109 VAL A CA 1
ATOM 819 C C . VAL A 1 109 ? 0.461 -13.031 12.195 1 98.38 109 VAL A C 1
ATOM 821 O O . VAL A 1 109 ? 0.625 -13.664 11.148 1 98.38 109 VAL A O 1
ATOM 824 N N . GLY A 1 110 ? -0.357 -13.469 13.141 1 97.94 110 GLY A N 1
ATOM 825 C CA . GLY A 1 110 ? -1.191 -14.641 12.945 1 97.94 110 GLY A CA 1
ATOM 826 C C . GLY A 1 110 ? -2.447 -14.359 12.141 1 97.94 110 GLY A C 1
ATOM 827 O O . GLY A 1 110 ? -2.865 -13.203 12.023 1 97.94 110 GLY A O 1
ATOM 828 N N . THR A 1 111 ? -3.02 -15.406 11.586 1 98.44 111 THR A N 1
ATOM 829 C CA . THR A 1 111 ? -4.23 -15.25 10.789 1 98.44 111 THR A CA 1
ATOM 830 C C . THR A 1 111 ? -5.379 -14.719 11.641 1 98.44 111 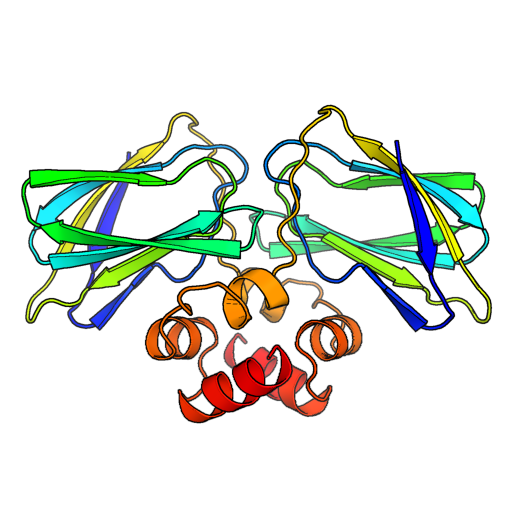THR A C 1
ATOM 832 O O . THR A 1 111 ? -6.246 -14 11.148 1 98.44 111 THR A O 1
ATOM 835 N N . GLU A 1 112 ? -5.352 -15.008 12.93 1 98.25 112 GLU A N 1
ATOM 836 C CA . GLU A 1 112 ? -6.402 -14.516 13.812 1 98.25 112 GLU A CA 1
ATOM 837 C C . GLU A 1 112 ? -6.328 -13 13.961 1 98.25 112 GLU A C 1
ATOM 839 O O . GLU A 1 112 ? -7.359 -12.328 14.102 1 98.25 112 GLU A O 1
ATOM 844 N N . ASP A 1 113 ? -5.105 -12.492 14.055 1 98 113 ASP A N 1
ATOM 845 C CA . ASP A 1 113 ? -4.918 -11.047 14.117 1 98 113 ASP A CA 1
ATOM 846 C C . ASP A 1 113 ? -5.426 -10.375 12.844 1 98 113 ASP A C 1
ATOM 848 O O . ASP A 1 113 ? -6.074 -9.328 12.906 1 98 113 ASP A O 1
ATOM 852 N N . ILE A 1 114 ? -5.164 -11.031 11.711 1 98.56 114 ILE A N 1
ATOM 853 C CA . ILE A 1 114 ? -5.621 -10.516 10.43 1 98.56 114 ILE A CA 1
ATOM 854 C C . ILE A 1 114 ? -7.148 -10.5 10.391 1 98.56 114 ILE A C 1
ATOM 856 O O . ILE A 1 114 ? -7.754 -9.5 9.992 1 98.56 114 ILE A O 1
ATOM 860 N N . ASP A 1 115 ? -7.746 -11.57 10.805 1 98.44 115 ASP A N 1
ATOM 861 C CA . ASP A 1 115 ? -9.203 -11.672 10.789 1 98.44 115 ASP A CA 1
ATOM 862 C C . ASP A 1 115 ? -9.836 -10.617 11.695 1 98.44 115 ASP A C 1
ATOM 864 O O . ASP A 1 115 ? -10.883 -10.055 11.367 1 98.44 115 ASP A O 1
ATOM 868 N N . ALA A 1 116 ? -9.211 -10.328 12.805 1 98.12 116 ALA A N 1
ATOM 869 C CA . ALA A 1 116 ? -9.703 -9.312 13.727 1 98.12 116 ALA A CA 1
ATOM 870 C C . ALA A 1 116 ? -9.672 -7.93 13.086 1 98.12 116 ALA A C 1
ATOM 872 O O . ALA A 1 116 ? -10.602 -7.137 13.266 1 98.12 116 ALA A O 1
ATOM 873 N N . VAL A 1 117 ? -8.641 -7.656 12.398 1 98.25 117 VAL A N 1
ATOM 874 C CA . VAL A 1 117 ? -8.531 -6.355 11.742 1 98.25 117 VAL A CA 1
ATOM 875 C C . VAL A 1 117 ? -9.547 -6.262 10.609 1 98.25 117 VAL A C 1
ATOM 877 O O . VAL A 1 117 ? -10.203 -5.23 10.438 1 98.25 117 VAL A O 1
ATOM 880 N N . LYS A 1 118 ? -9.672 -7.355 9.797 1 98.44 118 LYS A N 1
ATOM 881 C CA . LYS A 1 118 ? -10.656 -7.375 8.719 1 98.44 118 LYS A CA 1
ATOM 882 C C . LYS A 1 118 ? -12.047 -7.047 9.242 1 98.44 118 LYS A C 1
ATOM 884 O O . LYS A 1 118 ? -12.828 -6.379 8.562 1 98.44 118 LYS A O 1
ATOM 889 N N . ALA A 1 119 ? -12.32 -7.516 10.406 1 98.19 119 ALA A N 1
ATOM 890 C CA . ALA A 1 119 ? -13.641 -7.324 11 1 98.19 119 ALA A CA 1
ATOM 891 C C . ALA A 1 119 ? -13.922 -5.844 11.25 1 98.19 119 ALA A C 1
ATOM 893 O O . ALA A 1 119 ? -15.078 -5.426 11.297 1 98.19 119 ALA A O 1
ATOM 894 N N . LYS A 1 120 ? -12.852 -5.039 11.336 1 97.62 120 LYS A N 1
ATOM 895 C CA . LYS A 1 120 ? -13 -3.613 11.617 1 97.62 120 LYS A CA 1
ATOM 896 C C . LYS A 1 120 ? -13.273 -2.83 10.336 1 97.62 120 LYS A C 1
ATOM 898 O O . LYS A 1 120 ? -13.602 -1.644 10.383 1 97.62 120 LYS A O 1
ATOM 903 N N . PHE A 1 121 ? -13.102 -3.434 9.242 1 97.19 121 PHE A N 1
ATOM 904 C CA . PHE A 1 121 ? -13.32 -2.77 7.961 1 97.19 121 PHE A CA 1
ATOM 905 C C . PHE A 1 121 ? -14.656 -3.186 7.355 1 97.19 121 PHE A C 1
ATOM 907 O O . PHE A 1 121 ? -14.984 -2.789 6.238 1 97.19 121 PHE A O 1
ATOM 914 N N . LYS A 1 122 ? -15.414 -4.133 7.949 1 86.44 122 LYS A N 1
ATOM 915 C CA . LYS A 1 122 ? -16.75 -4.543 7.539 1 86.44 122 LYS A CA 1
ATOM 916 C C . LYS A 1 122 ? -17.812 -3.574 8.062 1 86.44 122 LYS A C 1
ATOM 918 O O . LYS A 1 122 ? -17.641 -2.975 9.125 1 86.44 122 LYS A O 1
ATOM 923 N N . MET B 1 1 ? 14.648 -7.957 -16.719 1 91.31 1 MET B N 1
ATOM 924 C CA . MET B 1 1 ? 14.062 -9.258 -16.391 1 91.31 1 MET B CA 1
ATOM 925 C C . MET B 1 1 ? 14.695 -9.852 -15.148 1 91.31 1 MET B C 1
ATOM 927 O O . MET B 1 1 ? 15.891 -9.664 -14.906 1 91.31 1 MET B O 1
ATOM 931 N N . ALA B 1 2 ? 13.82 -10.492 -14.406 1 93.75 2 ALA B N 1
ATOM 932 C CA . ALA B 1 2 ? 14.289 -11.164 -13.195 1 93.75 2 ALA B CA 1
ATOM 933 C C . ALA B 1 2 ? 13.625 -12.531 -13.031 1 93.75 2 ALA B C 1
ATOM 935 O O . ALA B 1 2 ? 12.508 -12.742 -13.508 1 93.75 2 ALA B O 1
ATOM 936 N N . ARG B 1 3 ? 14.414 -13.5 -12.492 1 97.5 3 ARG B N 1
ATOM 937 C CA . ARG B 1 3 ? 13.797 -14.75 -12.078 1 97.5 3 ARG B CA 1
ATOM 938 C C . ARG B 1 3 ? 13.398 -14.703 -10.602 1 97.5 3 ARG B C 1
ATOM 940 O O . ARG B 1 3 ? 14.164 -14.211 -9.766 1 97.5 3 ARG B O 1
ATOM 947 N N . ILE B 1 4 ? 12.234 -15.18 -10.258 1 98.44 4 ILE B N 1
ATOM 948 C CA . ILE B 1 4 ? 11.789 -15.281 -8.867 1 98.44 4 ILE B CA 1
ATOM 949 C C . ILE B 1 4 ? 11.508 -16.734 -8.523 1 98.44 4 ILE B C 1
ATOM 951 O O . ILE B 1 4 ? 10.797 -17.438 -9.25 1 98.44 4 ILE B O 1
ATOM 955 N N . ASP B 1 5 ? 12.047 -17.203 -7.492 1 98.75 5 ASP B N 1
ATOM 956 C CA . ASP B 1 5 ? 11.844 -18.562 -6.992 1 98.75 5 ASP B CA 1
ATOM 957 C C . ASP B 1 5 ? 11.086 -18.547 -5.672 1 98.75 5 ASP B C 1
ATOM 959 O O . ASP B 1 5 ? 11.383 -17.75 -4.785 1 98.75 5 ASP B O 1
ATOM 963 N N . TYR B 1 6 ? 10.109 -19.469 -5.574 1 98.62 6 TYR B N 1
ATOM 964 C CA . TYR B 1 6 ? 9.258 -19.594 -4.395 1 98.62 6 TYR B CA 1
ATOM 965 C C . TYR B 1 6 ? 9.383 -20.969 -3.766 1 98.62 6 TYR B C 1
ATOM 967 O O . TYR B 1 6 ? 9.156 -21.984 -4.43 1 98.62 6 TYR B O 1
ATOM 975 N N . ALA B 1 7 ? 9.789 -21.016 -2.539 1 98.5 7 ALA B N 1
ATOM 976 C CA . ALA B 1 7 ? 9.664 -22.281 -1.812 1 98.5 7 ALA B CA 1
ATOM 977 C C . ALA B 1 7 ? 8.195 -22.656 -1.626 1 98.5 7 ALA B C 1
ATOM 979 O O . ALA B 1 7 ? 7.305 -21.828 -1.806 1 98.5 7 ALA B O 1
ATOM 980 N N . PRO B 1 8 ? 7.957 -23.938 -1.332 1 98.12 8 PRO B N 1
ATOM 981 C CA . PRO B 1 8 ? 6.574 -24.266 -0.97 1 98.12 8 PRO B CA 1
ATOM 982 C C . PRO B 1 8 ? 6.012 -23.344 0.114 1 98.12 8 PRO B C 1
ATOM 984 O O . PRO B 1 8 ? 6.652 -23.141 1.148 1 98.12 8 PRO B O 1
ATOM 987 N N . GLY B 1 9 ? 4.863 -22.734 -0.167 1 97.44 9 GLY B N 1
ATOM 988 C CA . GLY B 1 9 ? 4.254 -21.812 0.774 1 97.44 9 GLY B CA 1
ATOM 989 C C . GLY B 1 9 ? 4.844 -20.406 0.701 1 97.44 9 GLY B C 1
ATOM 990 O O . GLY B 1 9 ? 4.352 -19.484 1.355 1 97.44 9 GLY B O 1
ATOM 991 N N . GLY B 1 10 ? 5.855 -20.281 -0.156 1 98.38 10 GLY B N 1
ATOM 992 C CA . GLY B 1 10 ? 6.504 -18.984 -0.297 1 98.38 10 GLY B CA 1
ATOM 993 C C . GLY B 1 10 ? 5.625 -17.953 -0.976 1 98.38 10 GLY B C 1
ATOM 994 O O . GLY B 1 10 ? 4.656 -18.297 -1.654 1 98.38 10 GLY B O 1
ATOM 995 N N . GLN B 1 11 ? 5.977 -16.656 -0.76 1 98.31 11 GLN B N 1
ATOM 996 C CA . GLN B 1 11 ? 5.137 -15.602 -1.307 1 98.31 11 GLN B CA 1
ATOM 997 C C . GLN B 1 11 ? 5.973 -14.391 -1.713 1 98.31 11 GLN B C 1
ATOM 999 O O . GLN B 1 11 ? 7.016 -14.125 -1.113 1 98.31 11 GLN B O 1
ATOM 1004 N N . ASN B 1 12 ? 5.656 -13.75 -2.74 1 98.62 12 ASN B N 1
ATOM 1005 C CA . ASN B 1 12 ? 5.895 -12.328 -2.928 1 98.62 12 ASN B CA 1
ATOM 1006 C C . ASN B 1 12 ? 4.75 -11.484 -2.367 1 98.62 12 ASN B C 1
ATOM 1008 O O . ASN B 1 12 ? 3.664 -11.445 -2.949 1 98.62 12 ASN B O 1
ATOM 1012 N N . PRO B 1 13 ? 4.996 -10.93 -1.193 1 98.69 13 PRO B N 1
ATOM 1013 C CA . PRO B 1 13 ? 3.898 -10.305 -0.451 1 98.69 13 PRO B CA 1
ATOM 1014 C C . PRO B 1 13 ? 3.281 -9.125 -1.194 1 98.69 13 PRO B C 1
ATOM 1016 O O . PRO B 1 13 ? 3.822 -8.672 -2.209 1 98.69 13 PRO B O 1
ATOM 1019 N N . PRO B 1 14 ? 2.119 -8.664 -0.696 1 98.94 14 PRO B N 1
ATOM 1020 C CA . 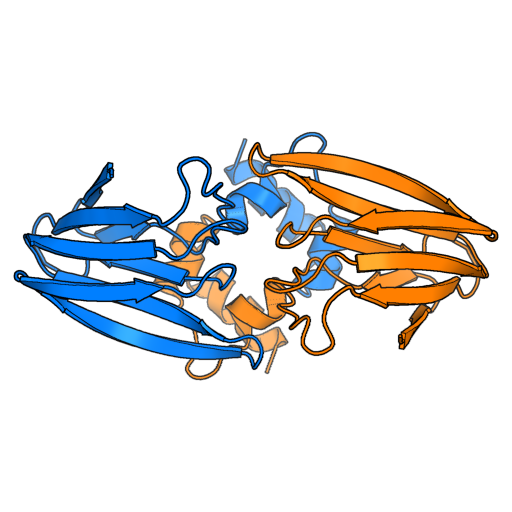PRO B 1 14 ? 1.515 -7.492 -1.331 1 98.94 14 PRO B CA 1
ATOM 1021 C C . PRO B 1 14 ? 2.508 -6.348 -1.525 1 98.94 14 PRO B C 1
ATOM 1023 O O . PRO B 1 14 ? 3.152 -5.914 -0.567 1 98.94 14 PRO B O 1
ATOM 1026 N N . HIS B 1 15 ? 2.635 -5.988 -2.781 1 98.88 15 HIS B N 1
ATOM 1027 C CA . HIS B 1 15 ? 3.564 -4.93 -3.166 1 98.88 15 HIS B CA 1
ATOM 1028 C C . HIS B 1 15 ? 3.084 -4.207 -4.418 1 98.88 15 HIS B C 1
ATOM 1030 O O . HIS B 1 15 ? 2.084 -4.598 -5.023 1 98.88 15 HIS B O 1
ATOM 1036 N N . THR B 1 16 ? 3.703 -3.098 -4.738 1 98.62 16 THR B N 1
ATOM 1037 C CA . THR B 1 16 ? 3.42 -2.33 -5.945 1 98.62 16 THR B CA 1
ATOM 1038 C C . THR B 1 16 ? 4.711 -1.983 -6.684 1 98.62 16 THR B C 1
ATOM 1040 O O . THR B 1 16 ? 5.797 -2.025 -6.098 1 98.62 16 THR B O 1
ATOM 1043 N N . HIS B 1 17 ? 4.625 -1.757 -7.914 1 98.5 17 HIS B N 1
ATOM 1044 C CA . HIS B 1 17 ? 5.633 -1.104 -8.742 1 98.5 17 HIS B CA 1
ATOM 1045 C C . HIS B 1 17 ? 5.125 0.227 -9.281 1 98.5 17 HIS B C 1
ATOM 1047 O O . HIS B 1 17 ? 4.445 0.265 -10.312 1 98.5 17 HIS B O 1
ATOM 1053 N N . PRO B 1 18 ? 5.531 1.339 -8.648 1 97.56 18 PRO B N 1
ATOM 1054 C CA . PRO B 1 18 ? 4.984 2.635 -9.062 1 97.56 18 PRO B CA 1
ATOM 1055 C C . PRO B 1 18 ? 5.375 3.014 -10.484 1 97.56 18 PRO B C 1
ATOM 1057 O O . PRO B 1 18 ? 4.703 3.834 -11.117 1 97.56 18 PRO B O 1
ATOM 1060 N N . ARG B 1 19 ? 6.383 2.385 -11.094 1 97 19 ARG B N 1
ATOM 1061 C CA . ARG B 1 19 ? 6.922 2.881 -12.352 1 97 19 ARG B CA 1
ATOM 1062 C C . ARG B 1 19 ? 6.836 1.814 -13.438 1 97 19 ARG B C 1
ATOM 1064 O O . ARG B 1 19 ? 7.434 1.961 -14.508 1 97 19 ARG B O 1
ATOM 1071 N N . ALA B 1 20 ? 6.137 0.698 -13.117 1 98 20 ALA B N 1
ATOM 1072 C CA . ALA B 1 20 ? 6.172 -0.324 -14.156 1 98 20 ALA B CA 1
ATOM 1073 C C . ALA B 1 20 ? 4.98 -1.268 -14.039 1 98 20 ALA B C 1
ATOM 1075 O O . ALA B 1 20 ? 4.516 -1.561 -12.938 1 98 2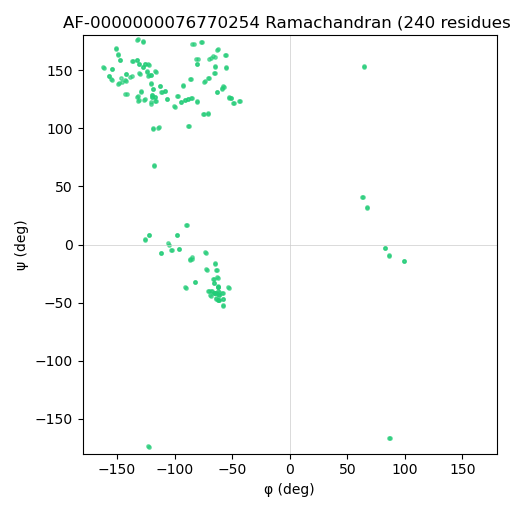0 ALA B O 1
ATOM 1076 N N . THR B 1 21 ? 4.5 -1.718 -15.195 1 98.25 21 THR B N 1
ATOM 1077 C CA . THR B 1 21 ? 3.709 -2.938 -15.312 1 98.25 21 THR B CA 1
ATOM 1078 C C . THR B 1 21 ? 4.598 -4.172 -15.18 1 98.25 21 THR B C 1
ATOM 1080 O O . THR B 1 21 ? 5.727 -4.188 -15.68 1 98.25 21 THR B O 1
ATOM 1083 N N . GLU B 1 22 ? 4.133 -5.168 -14.5 1 98.62 22 GLU B N 1
ATOM 1084 C CA . GLU B 1 22 ? 4.844 -6.434 -14.359 1 98.62 22 GLU B CA 1
ATOM 1085 C C . GLU B 1 22 ? 4.125 -7.555 -15.109 1 98.62 22 GLU B C 1
ATOM 1087 O O . GLU B 1 22 ? 2.906 -7.691 -15.008 1 98.62 22 GLU B O 1
ATOM 1092 N N . ILE B 1 23 ? 4.84 -8.305 -15.898 1 98.81 23 ILE B N 1
ATOM 1093 C CA . ILE B 1 23 ? 4.348 -9.516 -16.547 1 98.81 23 ILE B CA 1
ATOM 1094 C C . ILE B 1 23 ? 5.168 -10.719 -16.078 1 98.81 23 ILE B C 1
ATOM 1096 O O . ILE B 1 23 ? 6.395 -10.633 -15.961 1 98.81 23 ILE B O 1
ATOM 1100 N N . ILE B 1 24 ? 4.434 -11.789 -15.742 1 98.88 24 ILE B N 1
ATOM 1101 C CA . ILE B 1 24 ? 5.195 -12.961 -15.32 1 98.88 24 ILE B CA 1
ATOM 1102 C C . ILE B 1 24 ? 4.832 -14.148 -16.203 1 98.88 24 ILE B C 1
ATOM 1104 O O . ILE B 1 24 ? 3.715 -14.234 -16.719 1 98.88 24 ILE B O 1
ATOM 1108 N N . PHE B 1 25 ? 5.828 -14.977 -16.453 1 98.88 25 PHE B N 1
ATOM 1109 C CA . PHE B 1 25 ? 5.719 -16.266 -17.109 1 98.88 25 PHE B CA 1
ATOM 1110 C C . PHE B 1 25 ? 6.117 -17.406 -16.172 1 98.88 25 PHE B C 1
ATOM 1112 O O . PHE B 1 25 ? 7.238 -17.422 -15.664 1 98.88 25 PHE B O 1
ATOM 1119 N N . VAL B 1 26 ? 5.191 -18.406 -15.969 1 98.88 26 VAL B N 1
ATOM 1120 C CA . VAL B 1 26 ? 5.445 -19.453 -14.977 1 98.88 26 VAL B CA 1
ATOM 1121 C C . VAL B 1 26 ? 6.371 -20.516 -15.562 1 98.88 26 VAL B C 1
ATOM 1123 O O . VAL B 1 26 ? 6.051 -21.125 -16.578 1 98.88 26 VAL B O 1
ATOM 1126 N N . LEU B 1 27 ? 7.508 -20.766 -14.93 1 98.81 27 LEU B N 1
ATOM 1127 C CA . LEU B 1 27 ? 8.484 -21.766 -15.344 1 98.81 27 LEU B CA 1
ATOM 1128 C C . LEU B 1 27 ? 8.195 -23.109 -14.695 1 98.81 27 LEU B C 1
ATOM 1130 O O . LEU B 1 27 ? 8.453 -24.156 -15.297 1 98.81 27 LEU B O 1
ATOM 1134 N N . GLU B 1 28 ? 7.77 -22.984 -13.484 1 98.62 28 GLU B N 1
ATOM 1135 C CA . GLU B 1 28 ? 7.566 -24.156 -12.656 1 98.62 28 GLU B CA 1
ATOM 1136 C C . GLU B 1 28 ? 6.531 -23.906 -11.57 1 98.62 28 GLU B C 1
ATOM 1138 O O . GLU B 1 28 ? 6.488 -22.812 -10.992 1 98.62 28 GLU B O 1
ATOM 1143 N N . GLY B 1 29 ? 5.707 -25 -11.328 1 98.5 29 GLY B N 1
ATOM 1144 C CA . GLY B 1 29 ? 4.871 -25 -10.133 1 98.5 29 GLY B CA 1
ATOM 1145 C C . GLY B 1 29 ? 3.537 -24.312 -10.344 1 98.5 29 GLY B C 1
ATOM 1146 O O . GLY B 1 29 ? 3.029 -24.25 -11.469 1 98.5 29 GLY B O 1
ATOM 1147 N N . VAL B 1 30 ? 2.896 -24.062 -9.211 1 98.69 30 VAL B N 1
ATOM 1148 C CA . VAL B 1 30 ? 1.554 -23.484 -9.148 1 98.69 30 VAL B CA 1
ATOM 1149 C C . VAL B 1 30 ? 1.562 -22.234 -8.266 1 98.69 30 VAL B C 1
ATOM 1151 O O . VAL B 1 30 ? 2.035 -22.281 -7.125 1 98.69 30 VAL B O 1
ATOM 1154 N N . LEU B 1 31 ? 1.078 -21.125 -8.867 1 98.88 31 LEU B N 1
ATOM 1155 C CA . LEU B 1 31 ? 0.992 -19.875 -8.117 1 98.88 31 LEU B CA 1
ATOM 1156 C C . LEU B 1 31 ? -0.445 -19.375 -8.062 1 98.88 31 LEU B C 1
ATOM 1158 O O . LEU B 1 31 ? -1.178 -19.469 -9.055 1 98.88 31 LEU B O 1
ATOM 1162 N N . GLU B 1 32 ? -0.862 -18.891 -6.938 1 98.88 32 GLU B N 1
ATOM 1163 C CA . GLU B 1 32 ? -1.976 -17.953 -6.859 1 98.88 32 GLU B CA 1
ATOM 1164 C C . GLU B 1 32 ? -1.485 -16.516 -6.926 1 98.88 32 GLU B C 1
ATOM 1166 O O . GLU B 1 32 ? -0.601 -16.109 -6.164 1 98.88 32 GLU B O 1
ATOM 1171 N N . VAL B 1 33 ? -2.023 -15.812 -7.883 1 98.88 33 VAL B N 1
ATOM 1172 C CA . VAL B 1 33 ? -1.637 -14.414 -8.055 1 98.88 33 VAL B CA 1
ATOM 1173 C C . VAL B 1 33 ? -2.871 -13.523 -7.965 1 98.88 33 VAL B C 1
ATOM 1175 O O . VAL B 1 33 ? -3.994 -13.977 -8.203 1 98.88 33 VAL B O 1
ATOM 1178 N N . GLY B 1 34 ? -2.664 -12.297 -7.586 1 98.5 34 GLY B N 1
ATOM 1179 C CA . GLY B 1 34 ? -3.773 -11.359 -7.539 1 98.5 34 GLY B CA 1
ATOM 1180 C C . GLY B 1 34 ? -3.328 -9.906 -7.531 1 98.5 34 GLY B C 1
ATOM 1181 O O . GLY B 1 34 ? -2.209 -9.602 -7.117 1 98.5 34 GLY B O 1
ATOM 1182 N N . PHE B 1 35 ? -4.156 -9.094 -8.039 1 98.88 35 PHE B N 1
ATOM 1183 C CA . PHE B 1 35 ? -4 -7.652 -7.867 1 98.88 35 PHE B CA 1
ATOM 1184 C C . PHE B 1 35 ? -5.316 -7.012 -7.445 1 98.88 35 PHE B C 1
ATOM 1186 O O . PHE B 1 35 ? -6.387 -7.605 -7.617 1 98.88 35 PHE B O 1
ATOM 1193 N N . ILE B 1 36 ? -5.27 -5.844 -6.844 1 98.88 36 ILE B N 1
ATOM 1194 C CA . ILE B 1 36 ? -6.434 -5.129 -6.328 1 98.88 36 ILE B CA 1
ATOM 1195 C C . ILE B 1 36 ? -6.594 -3.805 -7.074 1 98.88 36 ILE B C 1
ATOM 1197 O O . ILE B 1 36 ? -5.652 -3.01 -7.152 1 98.88 36 ILE B O 1
ATOM 1201 N N . THR B 1 37 ? -7.75 -3.572 -7.602 1 98.62 37 THR B N 1
ATOM 1202 C CA . THR B 1 37 ? -8 -2.346 -8.352 1 98.62 37 THR B CA 1
ATOM 1203 C C . THR B 1 37 ? -8.195 -1.163 -7.402 1 98.62 37 THR B C 1
ATOM 1205 O O . THR B 1 37 ? -8.32 -1.347 -6.191 1 98.62 37 THR B O 1
ATOM 1208 N N . THR B 1 38 ? -8.32 0.036 -7.965 1 97.81 38 THR B N 1
ATOM 1209 C CA . THR B 1 38 ? -8.531 1.239 -7.164 1 97.81 38 THR B CA 1
ATOM 1210 C C . THR B 1 38 ? -9.953 1.284 -6.617 1 97.81 38 THR B C 1
ATOM 1212 O O . THR B 1 38 ? -10.258 2.098 -5.742 1 97.81 38 THR B O 1
ATOM 1215 N N . ALA B 1 39 ? -10.805 0.367 -7.023 1 98 39 ALA B N 1
ATOM 1216 C CA . ALA 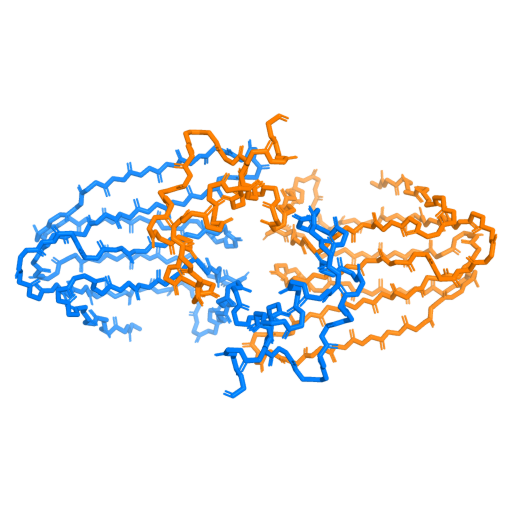B 1 39 ? -12.148 0.211 -6.473 1 98 39 ALA B CA 1
ATOM 1217 C C . ALA B 1 39 ? -12.188 -0.893 -5.418 1 98 39 ALA B C 1
ATOM 1219 O O . ALA B 1 39 ? -13.266 -1.347 -5.023 1 98 39 ALA B O 1
ATOM 1220 N N . ASN B 1 40 ? -11.039 -1.415 -5.039 1 98.38 40 ASN B N 1
ATOM 1221 C CA . ASN B 1 40 ? -10.867 -2.438 -4.012 1 98.38 40 ASN B CA 1
ATOM 1222 C C . ASN B 1 40 ? -11.469 -3.771 -4.445 1 98.38 40 ASN B C 1
ATOM 1224 O O . ASN B 1 40 ? -12.039 -4.496 -3.627 1 98.38 40 ASN B O 1
ATOM 1228 N N . LYS B 1 41 ? -11.406 -3.988 -5.75 1 98.75 41 LYS B N 1
ATOM 1229 C CA . LYS B 1 41 ? -11.773 -5.301 -6.277 1 98.75 41 LYS B CA 1
ATOM 1230 C C . LYS B 1 41 ? -10.547 -6.191 -6.441 1 98.75 41 LYS B C 1
ATOM 1232 O O . LYS B 1 41 ? -9.586 -5.816 -7.117 1 98.75 41 LYS B O 1
ATOM 1237 N N . LEU B 1 42 ? -10.578 -7.312 -5.805 1 98.81 42 LEU B N 1
ATOM 1238 C CA . LEU B 1 42 ? -9.492 -8.273 -5.945 1 98.81 42 LEU B CA 1
ATOM 1239 C C . LEU B 1 42 ? -9.742 -9.211 -7.121 1 98.81 42 LEU B C 1
ATOM 1241 O O . LEU B 1 42 ? -10.797 -9.852 -7.199 1 98.81 42 LEU B O 1
ATOM 1245 N N . PHE B 1 43 ? -8.766 -9.258 -8.016 1 98.69 43 PHE B N 1
ATOM 1246 C CA . PHE B 1 43 ? -8.711 -10.266 -9.062 1 98.69 43 PHE B CA 1
ATOM 1247 C C . PHE B 1 43 ? -7.633 -11.305 -8.766 1 98.69 43 PHE B C 1
ATOM 1249 O O . PHE B 1 43 ? -6.477 -10.953 -8.523 1 98.69 43 PHE B O 1
ATOM 1256 N N . THR B 1 44 ? -8.016 -12.57 -8.742 1 98.56 44 THR B N 1
ATOM 1257 C CA . THR B 1 44 ? -7.059 -13.648 -8.492 1 98.56 44 THR B CA 1
ATOM 1258 C C . THR B 1 44 ? -7.137 -14.711 -9.586 1 98.56 44 THR B C 1
ATOM 1260 O O . THR B 1 44 ? -8.172 -14.852 -10.25 1 98.56 44 THR B O 1
ATOM 1263 N N . LYS B 1 45 ? -6.066 -15.344 -9.773 1 98.69 45 LYS B N 1
ATOM 1264 C CA . LYS B 1 45 ? -5.977 -16.484 -10.688 1 98.69 45 LYS B CA 1
ATOM 1265 C C . LYS B 1 45 ? -4.941 -17.484 -10.203 1 98.69 45 LYS B C 1
ATOM 1267 O O . LYS B 1 45 ? -3.912 -17.109 -9.641 1 98.69 45 LYS B O 1
ATOM 1272 N N . THR B 1 46 ? -5.316 -18.703 -10.336 1 98.81 46 THR B N 1
ATOM 1273 C CA . THR B 1 46 ? -4.293 -19.734 -10.234 1 98.81 46 THR B CA 1
ATOM 1274 C C . THR B 1 46 ? -3.607 -19.953 -11.586 1 98.81 46 THR B C 1
ATOM 1276 O O . THR B 1 46 ? -4.273 -20.188 -12.594 1 98.81 46 THR B O 1
ATOM 1279 N N . ILE B 1 47 ? -2.268 -19.859 -11.602 1 98.81 47 ILE B N 1
ATOM 1280 C CA . ILE B 1 47 ? -1.53 -20.016 -12.852 1 98.81 47 ILE B CA 1
ATOM 1281 C C . ILE B 1 47 ? -0.488 -21.125 -12.703 1 98.81 47 ILE B C 1
ATOM 1283 O O . ILE B 1 47 ? 0.027 -21.359 -11.609 1 98.81 47 ILE B O 1
ATOM 1287 N N . THR B 1 48 ? -0.259 -21.734 -13.773 1 98.62 48 THR B N 1
ATOM 1288 C CA . THR B 1 48 ? 0.659 -22.875 -13.805 1 98.62 48 THR B CA 1
ATOM 1289 C C . THR B 1 48 ? 1.643 -22.734 -14.969 1 98.62 48 THR B C 1
ATOM 1291 O O . THR B 1 48 ? 1.587 -21.766 -15.727 1 98.62 48 THR B O 1
ATOM 1294 N N . VAL B 1 49 ? 2.545 -23.703 -14.992 1 98.62 49 VAL B N 1
ATOM 1295 C CA . VAL B 1 49 ? 3.652 -23.703 -15.945 1 98.62 49 VAL B CA 1
ATOM 1296 C C . VAL B 1 49 ? 3.143 -23.297 -17.328 1 98.62 49 VAL B C 1
ATOM 1298 O O . VAL B 1 49 ? 2.156 -23.859 -17.812 1 98.62 49 VAL B O 1
ATOM 1301 N N . GLY B 1 50 ? 3.717 -22.281 -17.875 1 98.75 50 GLY B N 1
ATOM 1302 C CA . GLY B 1 50 ? 3.381 -21.844 -19.219 1 98.75 50 GLY B CA 1
ATOM 1303 C C . GLY B 1 50 ? 2.414 -20.672 -19.25 1 98.75 50 GLY B C 1
ATOM 1304 O O . GLY B 1 50 ? 2.256 -20.016 -20.266 1 98.75 50 GLY B O 1
ATOM 1305 N N . ASP B 1 51 ? 1.768 -20.359 -18.172 1 98.88 51 ASP B N 1
ATOM 1306 C CA . ASP B 1 51 ? 0.806 -19.266 -18.109 1 98.88 51 ASP B CA 1
ATOM 1307 C C . ASP B 1 51 ? 1.516 -17.922 -17.953 1 98.88 51 ASP B C 1
ATOM 1309 O O . ASP B 1 51 ? 2.66 -17.875 -17.484 1 98.88 51 ASP B O 1
ATOM 1313 N N . VAL B 1 52 ? 0.802 -16.922 -18.391 1 98.75 52 VAL B N 1
ATOM 1314 C CA . VAL B 1 52 ? 1.238 -15.539 -18.25 1 98.75 52 VAL B CA 1
ATOM 1315 C C . VAL B 1 52 ? 0.217 -14.75 -17.438 1 98.75 52 VAL B C 1
ATOM 1317 O O . VAL B 1 52 ? -0.983 -15.023 -17.5 1 98.75 52 VAL B O 1
ATOM 1320 N N . PHE B 1 53 ? 0.621 -13.875 -16.703 1 98.81 53 PHE B N 1
ATOM 1321 C CA . PHE B 1 53 ? -0.252 -12.961 -15.969 1 98.81 53 PHE B CA 1
ATOM 1322 C C . PHE B 1 53 ? 0.342 -11.555 -15.93 1 98.81 53 PHE B C 1
ATOM 1324 O O . PHE B 1 53 ? 1.56 -11.391 -15.828 1 98.81 53 PHE B O 1
ATOM 1331 N N . VAL B 1 54 ? -0.502 -10.516 -15.945 1 98.81 54 VAL B N 1
ATOM 1332 C CA . VAL B 1 54 ? -0.061 -9.125 -15.961 1 98.81 54 VAL B CA 1
ATOM 1333 C C . VAL B 1 54 ? -0.582 -8.398 -14.719 1 98.81 54 VAL B C 1
ATOM 1335 O O . VAL B 1 54 ? -1.764 -8.508 -14.383 1 98.81 54 VAL B O 1
ATOM 1338 N N . PHE B 1 55 ? 0.303 -7.781 -14.016 1 98.69 55 PHE B N 1
ATOM 1339 C CA . PHE B 1 55 ? -0.037 -6.883 -12.914 1 98.69 55 PHE B CA 1
ATOM 1340 C C . PHE B 1 55 ? 0.048 -5.426 -13.367 1 98.69 55 PHE B C 1
ATOM 1342 O O . PHE B 1 55 ? 1.131 -4.934 -13.688 1 98.69 55 PHE B O 1
ATOM 1349 N N . PRO B 1 56 ? -1.081 -4.668 -13.312 1 98.38 56 PRO B N 1
ATOM 1350 C CA . PRO B 1 56 ? -1.055 -3.279 -13.781 1 98.38 56 PRO B CA 1
ATOM 1351 C C . PRO B 1 56 ? -0.163 -2.385 -12.93 1 98.38 56 PRO B C 1
ATOM 1353 O O . PRO B 1 56 ? -0.069 -2.582 -11.711 1 98.38 56 PRO B O 1
ATOM 1356 N N . ARG B 1 57 ? 0.421 -1.427 -13.609 1 98.12 57 ARG B N 1
ATOM 1357 C CA . ARG B 1 57 ? 1.333 -0.482 -12.977 1 98.12 57 ARG B CA 1
ATOM 1358 C C . ARG B 1 57 ? 0.683 0.172 -11.758 1 98.12 57 ARG B C 1
ATOM 1360 O O . ARG B 1 57 ? -0.432 0.69 -11.852 1 98.12 57 ARG B O 1
ATOM 1367 N N . GLY B 1 58 ? 1.33 0.1 -10.664 1 98.31 58 GLY B N 1
ATOM 1368 C CA . GLY B 1 58 ? 0.97 0.874 -9.484 1 98.31 58 GLY B CA 1
ATOM 1369 C C . GLY B 1 58 ? -0.073 0.193 -8.625 1 98.31 58 GLY B C 1
ATOM 1370 O O . GLY B 1 58 ? -0.338 0.63 -7.5 1 98.31 58 GLY B O 1
ATOM 1371 N N . LEU B 1 59 ? -0.7 -0.906 -9.078 1 98.75 59 LEU B N 1
ATOM 1372 C CA . LEU B 1 59 ? -1.713 -1.589 -8.281 1 98.75 59 LEU B CA 1
ATOM 1373 C C . LEU B 1 59 ? -1.07 -2.598 -7.332 1 98.75 59 LEU B C 1
ATOM 1375 O O . LEU B 1 59 ? -0.099 -3.266 -7.695 1 98.75 59 LEU B O 1
ATOM 1379 N N . VAL B 1 60 ? -1.626 -2.678 -6.156 1 98.88 60 VAL B N 1
ATOM 1380 C CA . VAL B 1 60 ? -1.172 -3.664 -5.184 1 98.88 60 VAL B CA 1
ATOM 1381 C C . VAL B 1 60 ? -1.41 -5.07 -5.727 1 98.88 60 VAL B C 1
ATOM 1383 O O . VAL B 1 60 ? -2.482 -5.363 -6.262 1 98.88 60 VAL B O 1
ATOM 1386 N N . HIS B 1 61 ? -0.422 -5.949 -5.672 1 98.94 61 HIS B N 1
ATOM 1387 C CA . HIS B 1 61 ? -0.558 -7.328 -6.129 1 98.94 61 HIS B CA 1
ATOM 1388 C C . HIS B 1 61 ? 0.344 -8.266 -5.332 1 98.94 61 HIS B C 1
ATOM 1390 O O . HIS B 1 61 ? 1.175 -7.809 -4.543 1 98.94 61 HIS B O 1
ATOM 1396 N N . PHE B 1 62 ? 0.094 -9.555 -5.398 1 98.94 62 PHE B N 1
ATOM 1397 C CA . PHE B 1 62 ? 0.863 -10.555 -4.664 1 98.94 62 PHE B CA 1
ATOM 1398 C C . PHE B 1 62 ? 0.938 -11.859 -5.445 1 98.94 62 PHE B C 1
ATOM 1400 O O . PHE B 1 62 ? 0.183 -12.062 -6.398 1 98.94 62 PHE B O 1
ATOM 1407 N N . GLN B 1 63 ? 1.868 -12.664 -5.164 1 98.94 63 GLN B N 1
ATOM 1408 C CA . GLN B 1 63 ? 2.07 -14.023 -5.66 1 98.94 63 GLN B CA 1
ATOM 1409 C C . GLN B 1 63 ? 2.299 -15 -4.516 1 98.94 63 GLN B C 1
ATOM 1411 O O . GLN B 1 63 ? 3.098 -14.734 -3.613 1 98.94 63 GLN B O 1
ATOM 1416 N N . GLN B 1 64 ? 1.605 -16.047 -4.566 1 98.69 64 GLN B N 1
ATOM 1417 C CA . GLN B 1 64 ? 1.695 -17.062 -3.521 1 98.69 64 GLN B CA 1
ATOM 1418 C C . GLN B 1 64 ? 1.856 -18.469 -4.121 1 98.69 64 GLN B C 1
ATOM 1420 O O . GLN B 1 64 ? 1.086 -18.859 -5 1 98.69 64 GLN B O 1
ATOM 1425 N N . ASN B 1 65 ? 2.902 -19.219 -3.66 1 98.81 65 ASN B N 1
ATOM 1426 C CA . ASN B 1 65 ? 3.043 -20.609 -4.059 1 98.81 65 ASN B CA 1
ATOM 1427 C C . ASN B 1 65 ? 2.037 -21.5 -3.332 1 98.81 65 ASN B C 1
ATOM 1429 O O . ASN B 1 65 ? 2.148 -21.719 -2.123 1 98.81 65 ASN B O 1
ATOM 1433 N N . ARG B 1 66 ? 1.153 -22 -4.07 1 97.81 66 ARG B N 1
ATOM 1434 C CA . ARG B 1 66 ? 0.104 -22.844 -3.506 1 97.81 66 ARG B CA 1
ATOM 1435 C C . ARG B 1 66 ? 0.348 -24.312 -3.834 1 97.81 66 ARG B C 1
ATOM 1437 O O . ARG B 1 66 ? -0.484 -25.172 -3.527 1 97.81 66 ARG B O 1
ATOM 1444 N N . GLY B 1 67 ? 1.437 -24.562 -4.52 1 97.25 67 GLY B N 1
ATOM 1445 C CA . GLY B 1 67 ? 1.771 -25.938 -4.859 1 97.25 67 GLY B CA 1
ATOM 1446 C C . GLY B 1 67 ? 2.516 -26.656 -3.752 1 97.25 67 GLY B C 1
ATOM 1447 O O . GLY B 1 67 ? 2.883 -26.047 -2.744 1 97.25 67 GLY B O 1
ATOM 1448 N N . HIS B 1 68 ? 2.711 -27.922 -3.932 1 96.94 68 HIS B N 1
ATOM 1449 C CA . HIS B 1 68 ? 3.389 -28.766 -2.949 1 96.94 68 HIS B CA 1
ATOM 1450 C C . HIS B 1 68 ? 4.902 -28.734 -3.152 1 96.94 68 HIS B C 1
ATOM 1452 O O . HIS B 1 68 ? 5.656 -29.172 -2.283 1 96.94 68 HIS B O 1
ATOM 1458 N N . GLY B 1 69 ? 5.375 -28.234 -4.227 1 98.12 69 GLY B N 1
ATOM 1459 C CA . GLY B 1 69 ? 6.785 -28.094 -4.559 1 98.12 69 GLY B CA 1
ATOM 1460 C C . GLY B 1 69 ? 7.191 -26.672 -4.867 1 98.12 69 GLY B C 1
ATOM 1461 O O . GLY B 1 69 ? 6.41 -25.734 -4.664 1 98.12 69 GLY B O 1
ATOM 1462 N N . PRO B 1 70 ? 8.445 -26.516 -5.305 1 98.62 70 PRO B N 1
ATOM 1463 C CA . PRO B 1 70 ? 8.898 -25.156 -5.641 1 98.62 70 PRO B CA 1
ATOM 1464 C C . PRO B 1 70 ? 8.148 -24.562 -6.832 1 98.62 70 PRO B C 1
ATOM 1466 O O . PRO B 1 70 ? 7.598 -25.312 -7.648 1 98.62 70 PRO B O 1
ATOM 1469 N N . ALA B 1 71 ? 8.039 -23.312 -6.902 1 98.88 71 ALA B N 1
ATOM 1470 C CA . ALA B 1 71 ? 7.539 -22.562 -8.055 1 98.88 71 ALA B CA 1
ATOM 1471 C C . ALA B 1 71 ? 8.539 -21.5 -8.492 1 98.88 71 ALA B C 1
ATOM 1473 O O . ALA B 1 71 ? 9.391 -21.078 -7.703 1 98.88 71 ALA B O 1
ATOM 1474 N N . SER B 1 72 ? 8.453 -21.125 -9.789 1 98.88 72 SER B N 1
ATOM 1475 C CA . SER B 1 72 ? 9.328 -20.078 -10.289 1 98.88 72 SER B CA 1
ATOM 1476 C C . SER B 1 72 ? 8.719 -19.375 -11.492 1 98.88 72 SER B C 1
ATOM 1478 O O . SER B 1 72 ? 7.906 -19.953 -12.219 1 98.88 72 SER B O 1
ATOM 1480 N N . VAL B 1 73 ? 9.062 -18.141 -11.648 1 98.88 73 VAL B N 1
ATOM 1481 C CA . VAL B 1 73 ? 8.594 -17.344 -12.781 1 98.88 73 VAL B CA 1
ATOM 1482 C C . VAL B 1 73 ? 9.75 -16.531 -13.352 1 98.88 73 VAL B C 1
ATOM 1484 O O . VAL B 1 73 ? 10.742 -16.281 -12.664 1 98.88 73 VAL B O 1
ATOM 1487 N N . ILE B 1 74 ? 9.625 -16.125 -14.617 1 98.75 74 ILE B N 1
ATOM 1488 C CA . ILE B 1 74 ? 10.352 -14.977 -15.164 1 98.75 74 ILE B CA 1
ATOM 1489 C C . ILE B 1 74 ? 9.461 -13.734 -15.133 1 98.75 74 ILE B C 1
ATOM 1491 O O . ILE B 1 74 ? 8.312 -13.781 -15.578 1 98.75 74 ILE B O 1
ATOM 1495 N N . ALA B 1 75 ? 10 -12.727 -14.57 1 98.62 75 ALA B N 1
ATOM 1496 C CA . ALA B 1 75 ? 9.273 -11.461 -14.492 1 98.62 75 ALA B CA 1
ATOM 1497 C C . ALA B 1 75 ? 9.883 -10.43 -15.445 1 98.62 75 ALA B C 1
ATOM 1499 O O . ALA B 1 75 ? 11.102 -10.305 -15.539 1 98.62 75 ALA B O 1
ATOM 1500 N N . GLY B 1 76 ? 9.07 -9.797 -16.188 1 98.31 76 GLY B N 1
ATOM 1501 C CA . GLY B 1 76 ? 9.445 -8.664 -17 1 98.31 76 GLY B CA 1
ATOM 1502 C C . GLY B 1 76 ? 8.742 -7.379 -16.609 1 98.31 76 GLY B C 1
ATOM 1503 O O . GLY B 1 76 ? 7.613 -7.406 -16.125 1 98.31 76 GLY B O 1
ATOM 1504 N N . PHE B 1 77 ? 9.438 -6.219 -16.812 1 97.81 77 PHE B N 1
ATOM 1505 C CA . PHE B 1 77 ? 8.922 -4.891 -16.516 1 97.81 77 PHE B CA 1
ATOM 1506 C C . PHE B 1 77 ? 9.117 -3.949 -17.688 1 97.81 77 PHE B C 1
ATOM 1508 O O . PHE B 1 77 ? 10.102 -4.059 -18.422 1 97.81 77 PHE B O 1
ATOM 1515 N N . ASN B 1 78 ? 8.219 -3.023 -17.875 1 97.56 78 ASN B N 1
ATOM 1516 C CA . ASN B 1 78 ? 8.359 -2.068 -18.969 1 97.56 78 ASN B CA 1
ATOM 1517 C C . ASN B 1 78 ? 9.141 -0.834 -18.531 1 97.56 78 ASN B C 1
ATOM 1519 O O . ASN B 1 78 ? 8.984 0.242 -19.109 1 97.56 78 ASN B O 1
ATOM 1523 N N . SER B 1 79 ? 9.805 -0.903 -17.5 1 95.75 79 SER B N 1
ATOM 1524 C CA . SER B 1 79 ? 10.773 0.07 -17 1 95.75 79 SER B CA 1
ATOM 1525 C C . SER B 1 79 ? 11.969 -0.62 -16.344 1 95.75 79 SER B C 1
ATOM 1527 O O . SER B 1 79 ? 11.812 -1.644 -15.68 1 95.75 79 SER B O 1
ATOM 1529 N N . GLN B 1 80 ? 13.188 -0.073 -16.562 1 93.44 80 GLN B N 1
ATOM 1530 C CA . GLN B 1 80 ? 14.383 -0.605 -15.922 1 93.44 80 GLN B CA 1
ATOM 1531 C C . GLN B 1 80 ? 14.406 -0.261 -14.43 1 93.44 80 GLN B C 1
ATOM 1533 O O . GLN B 1 80 ? 15.172 -0.851 -13.664 1 93.44 80 GLN B O 1
ATOM 1538 N N . LEU B 1 81 ? 13.648 0.773 -14.102 1 94.94 81 LEU B N 1
ATOM 1539 C CA . LEU B 1 81 ? 13.531 1.226 -12.719 1 94.94 81 LEU B CA 1
ATOM 1540 C C . LEU B 1 81 ? 12.094 1.111 -12.227 1 94.94 81 LEU B C 1
ATOM 1542 O O . LEU B 1 81 ? 11.438 2.123 -11.969 1 94.94 81 LEU B O 1
ATOM 1546 N N . GLN B 1 82 ? 11.672 -0.083 -12.102 1 95 82 GLN B N 1
ATOM 1547 C CA . GLN B 1 82 ? 10.266 -0.333 -11.797 1 95 82 GLN B CA 1
ATOM 1548 C C . GLN B 1 82 ? 9.898 0.174 -10.406 1 95 82 GLN B C 1
ATOM 1550 O O . GLN B 1 82 ? 8.75 0.536 -10.148 1 95 82 GLN B O 1
ATOM 1555 N N . GLY B 1 83 ? 10.969 0.151 -9.5 1 95.38 83 GLY B N 1
ATOM 1556 C CA . GLY B 1 83 ? 10.688 0.361 -8.086 1 95.38 83 GLY B CA 1
ATOM 1557 C C . GLY B 1 83 ? 9.828 -0.729 -7.48 1 95.38 83 GLY B C 1
ATOM 1558 O O . GLY B 1 83 ? 9.195 -1.505 -8.203 1 95.38 83 GLY B O 1
ATOM 1559 N N . THR B 1 84 ? 9.977 -0.898 -6.234 1 97 84 THR B N 1
ATOM 1560 C CA . THR B 1 84 ? 9.133 -1.831 -5.5 1 97 84 THR B CA 1
ATOM 1561 C C . THR B 1 84 ? 8.805 -1.288 -4.109 1 97 84 THR B C 1
ATOM 1563 O O . THR B 1 84 ? 9.695 -0.778 -3.418 1 97 84 THR B O 1
ATOM 1566 N N . GLN B 1 85 ? 7.586 -1.286 -3.795 1 98.19 85 GLN B N 1
ATOM 1567 C CA . GLN B 1 85 ? 7.176 -1.033 -2.418 1 98.19 85 GLN B CA 1
ATOM 1568 C C . GLN B 1 85 ? 6.418 -2.227 -1.843 1 98.19 85 GLN B C 1
ATOM 1570 O O . GLN B 1 85 ? 5.234 -2.418 -2.139 1 98.19 85 GLN B O 1
ATOM 1575 N N . ALA B 1 86 ? 7.133 -3.004 -1.08 1 98.56 86 ALA B N 1
ATOM 1576 C CA . ALA B 1 86 ? 6.465 -4.047 -0.305 1 98.56 86 ALA B CA 1
ATOM 1577 C C . ALA B 1 86 ? 5.648 -3.445 0.833 1 98.56 86 ALA B C 1
ATOM 1579 O O . ALA B 1 86 ? 6.207 -2.967 1.823 1 98.56 86 ALA B O 1
ATOM 1580 N N . ILE B 1 87 ? 4.367 -3.529 0.806 1 98.75 87 ILE B N 1
ATOM 1581 C CA . ILE B 1 87 ? 3.461 -2.66 1.547 1 98.75 87 ILE B CA 1
ATOM 1582 C C . ILE B 1 87 ? 3.771 -2.74 3.039 1 98.75 87 ILE B C 1
ATOM 1584 O O . ILE B 1 87 ? 3.98 -1.715 3.693 1 98.75 87 ILE B O 1
ATOM 1588 N N . ALA B 1 88 ? 3.811 -3.941 3.555 1 98.81 88 ALA B N 1
ATOM 1589 C CA . ALA B 1 88 ? 4.043 -4.094 4.988 1 98.81 88 ALA B CA 1
ATOM 1590 C C . ALA B 1 88 ? 5.398 -3.527 5.391 1 98.81 88 ALA B C 1
ATOM 1592 O O . ALA B 1 88 ? 5.504 -2.779 6.367 1 98.81 88 ALA B O 1
ATOM 1593 N N . THR B 1 89 ? 6.465 -3.863 4.668 1 98.62 89 THR B N 1
ATOM 1594 C CA . THR B 1 89 ? 7.805 -3.365 4.957 1 98.62 89 THR B CA 1
ATOM 1595 C C . THR B 1 89 ? 7.855 -1.846 4.836 1 98.62 89 THR B C 1
ATOM 1597 O O . THR B 1 89 ? 8.453 -1.169 5.68 1 98.62 89 THR B O 1
ATOM 1600 N N . THR B 1 90 ? 7.242 -1.313 3.797 1 98.69 90 THR B N 1
ATOM 1601 C CA . THR B 1 90 ? 7.215 0.124 3.549 1 98.69 90 THR B CA 1
ATOM 1602 C C . THR B 1 90 ? 6.578 0.863 4.723 1 98.69 90 THR B C 1
ATOM 1604 O O . THR B 1 90 ? 7.098 1.887 5.172 1 98.69 90 THR B O 1
ATOM 1607 N N . LEU B 1 91 ? 5.523 0.335 5.27 1 98.81 91 LEU B N 1
ATOM 1608 C CA . LEU B 1 91 ? 4.793 1.015 6.332 1 98.81 91 LEU B CA 1
ATOM 1609 C C . LEU B 1 91 ? 5.461 0.788 7.684 1 98.81 91 LEU B C 1
ATOM 1611 O O . LEU B 1 91 ? 5.508 1.694 8.516 1 98.81 91 LEU B O 1
ATOM 1615 N N . PHE B 1 92 ? 6.055 -0.368 7.836 1 98.81 92 PHE B N 1
ATOM 1616 C CA . PHE B 1 92 ? 6.402 -0.735 9.203 1 98.81 92 PHE B CA 1
ATOM 1617 C C . PHE B 1 92 ? 7.914 -0.74 9.398 1 98.81 92 PHE B C 1
ATOM 1619 O O . PHE B 1 92 ? 8.398 -0.812 10.523 1 98.81 92 PHE B O 1
ATOM 1626 N N . ALA B 1 93 ? 8.68 -0.578 8.336 1 98.38 93 ALA B N 1
ATOM 1627 C CA . ALA B 1 93 ? 10.133 -0.648 8.461 1 98.38 93 ALA B CA 1
ATOM 1628 C C . ALA B 1 93 ? 10.797 0.599 7.891 1 98.38 93 ALA B C 1
ATOM 1630 O O . ALA B 1 93 ? 12.023 0.647 7.742 1 98.38 93 ALA B O 1
ATOM 1631 N N . ALA B 1 94 ? 9.953 1.554 7.461 1 98.62 94 ALA B N 1
ATOM 1632 C CA . ALA B 1 94 ? 10.523 2.797 6.945 1 98.62 94 ALA B CA 1
ATOM 1633 C C . ALA B 1 94 ? 11.453 3.438 7.965 1 98.62 94 ALA B C 1
ATOM 1635 O O . ALA B 1 94 ? 11.281 3.266 9.172 1 98.62 94 ALA B O 1
ATOM 1636 N N . ALA B 1 95 ? 12.445 4.195 7.5 1 98.31 95 ALA B N 1
ATOM 1637 C CA . ALA B 1 95 ? 13.367 4.973 8.32 1 98.31 95 ALA B CA 1
ATOM 1638 C C . ALA B 1 95 ? 13.5 6.402 7.801 1 98.31 95 ALA B C 1
ATOM 1640 O O . ALA B 1 95 ? 13.938 6.621 6.668 1 98.31 95 ALA B O 1
ATOM 1641 N N . PRO B 1 96 ? 13.227 7.34 8.648 1 98.44 96 PRO B N 1
ATOM 1642 C CA . PRO B 1 96 ? 12.633 7.23 9.984 1 98.44 96 PRO B CA 1
ATOM 1643 C C . PRO B 1 96 ? 11.289 6.512 9.977 1 98.44 96 PRO B C 1
ATOM 1645 O O . PRO B 1 96 ? 10.688 6.336 8.914 1 98.44 96 PRO B O 1
ATOM 1648 N N . PRO B 1 97 ? 10.797 6.035 11.141 1 98.56 97 PRO B N 1
ATOM 1649 C CA . PRO B 1 97 ? 9.555 5.266 11.164 1 98.56 97 PRO B CA 1
ATOM 1650 C C . PRO B 1 97 ? 8.32 6.125 10.875 1 98.56 97 PRO B C 1
ATOM 1652 O O . PRO B 1 97 ? 8.266 7.289 11.281 1 98.56 97 PRO B O 1
ATOM 1655 N N . VAL B 1 98 ? 7.418 5.559 10.195 1 98.75 98 VAL B N 1
ATOM 1656 C CA . VAL B 1 98 ? 6.09 6.156 10.125 1 98.75 98 VAL B CA 1
ATOM 1657 C C . VAL B 1 98 ? 5.504 6.273 11.531 1 98.75 98 VAL B C 1
ATOM 1659 O O . VAL B 1 98 ? 5.574 5.324 12.32 1 98.75 98 VAL B O 1
ATOM 1662 N N . PRO B 1 99 ? 4.934 7.418 11.867 1 98.5 99 PRO B N 1
ATOM 1663 C CA .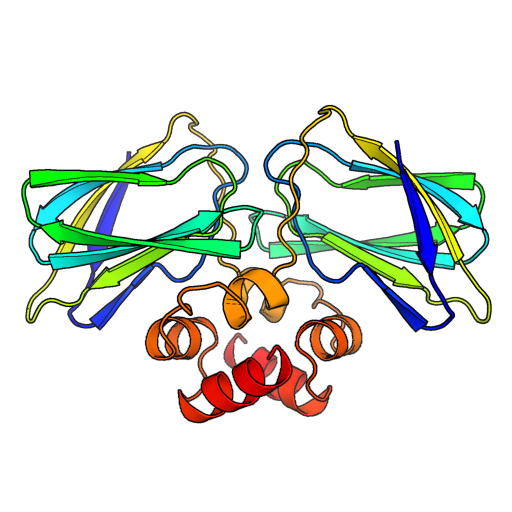 PRO B 1 99 ? 4.387 7.559 13.219 1 98.5 99 PRO B CA 1
ATOM 1664 C C . PRO B 1 99 ? 3.334 6.5 13.547 1 98.5 99 PRO B C 1
ATOM 1666 O O . PRO B 1 99 ? 2.471 6.211 12.711 1 98.5 99 PRO B O 1
ATOM 1669 N N . SER B 1 100 ? 3.447 5.949 14.75 1 98.62 100 SER B N 1
ATOM 1670 C CA . SER B 1 100 ? 2.572 4.848 15.133 1 98.62 100 SER B CA 1
ATOM 1671 C C . SER B 1 100 ? 1.11 5.281 15.141 1 98.62 100 SER B C 1
ATOM 1673 O O . SER B 1 100 ? 0.22 4.484 14.828 1 98.62 100 SER B O 1
ATOM 1675 N N . ASP B 1 101 ? 0.853 6.488 15.539 1 98.56 101 ASP B N 1
ATOM 1676 C CA . ASP B 1 101 ? -0.529 6.953 15.586 1 98.56 101 ASP B CA 1
ATOM 1677 C C . ASP B 1 101 ? -1.138 7.035 14.188 1 98.56 101 ASP B C 1
ATOM 1679 O O . ASP B 1 101 ? -2.342 6.832 14.023 1 98.56 101 ASP B O 1
ATOM 1683 N N . VAL B 1 102 ? -0.352 7.363 13.164 1 98.62 102 VAL B N 1
ATOM 1684 C CA . VAL B 1 102 ? -0.811 7.383 11.781 1 98.62 102 VAL B CA 1
ATOM 1685 C C . VAL B 1 102 ? -1.25 5.984 11.359 1 98.62 102 VAL B C 1
ATOM 1687 O O . VAL B 1 102 ? -2.338 5.809 10.805 1 98.62 102 VAL B O 1
ATOM 1690 N N . LEU B 1 103 ? -0.431 4.992 11.633 1 98.88 103 LEU B N 1
ATOM 1691 C CA . LEU B 1 103 ? -0.741 3.617 11.25 1 98.88 103 LEU B CA 1
ATOM 1692 C C . LEU B 1 103 ? -1.896 3.07 12.086 1 98.88 103 LEU B C 1
ATOM 1694 O O . LEU B 1 103 ? -2.754 2.352 11.562 1 98.88 103 LEU B O 1
ATOM 1698 N N . ALA B 1 104 ? -1.876 3.414 13.391 1 98.81 104 ALA B N 1
ATOM 1699 C CA . ALA B 1 104 ? -2.947 2.947 14.273 1 98.81 104 ALA B CA 1
ATOM 1700 C C . ALA B 1 104 ? -4.312 3.404 13.758 1 98.81 104 ALA B C 1
ATOM 1702 O O . ALA B 1 104 ? -5.254 2.611 13.695 1 98.81 104 ALA B O 1
ATOM 1703 N N . LYS B 1 105 ? -4.438 4.59 13.414 1 98.44 105 LYS B N 1
ATOM 1704 C CA . LYS B 1 105 ? -5.688 5.129 12.883 1 98.44 105 LYS B CA 1
ATOM 1705 C C . LYS B 1 105 ? -6.031 4.496 11.539 1 98.44 105 LYS B C 1
ATOM 1707 O O . LYS B 1 105 ? -7.18 4.121 11.297 1 98.44 105 LYS B O 1
ATOM 1712 N N . ALA B 1 106 ? -5.07 4.32 10.68 1 98.44 106 ALA B N 1
ATOM 1713 C CA . ALA B 1 106 ? -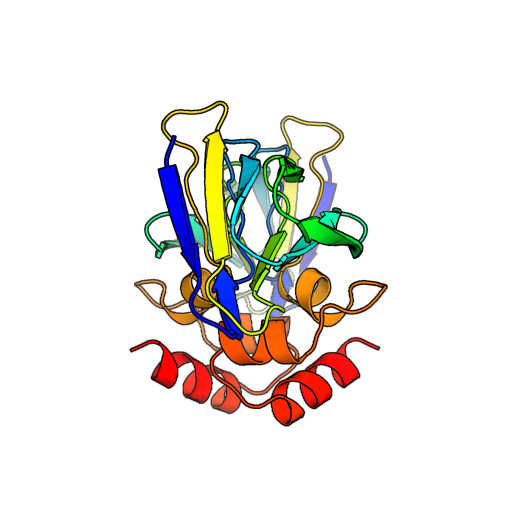5.281 3.758 9.344 1 98.44 106 ALA B CA 1
ATOM 1714 C C . ALA B 1 106 ? -5.801 2.326 9.43 1 98.44 106 ALA B C 1
ATOM 1716 O O . ALA B 1 106 ? -6.695 1.938 8.68 1 98.44 106 ALA B O 1
ATOM 1717 N N . PHE B 1 107 ? -5.227 1.542 10.328 1 98.62 107 PHE B N 1
ATOM 1718 C CA . PHE B 1 107 ? -5.543 0.122 10.406 1 98.62 107 PHE B CA 1
ATOM 1719 C C . PHE B 1 107 ? -6.613 -0.134 11.461 1 98.62 107 PHE B C 1
ATOM 1721 O O . PHE B 1 107 ? -7.023 -1.276 11.672 1 98.62 107 PHE B O 1
ATOM 1728 N N . ARG B 1 108 ? -7.023 0.94 12.195 1 98.12 108 ARG B N 1
ATOM 1729 C CA . ARG B 1 108 ? -8.094 0.871 13.188 1 98.12 108 ARG B CA 1
ATOM 1730 C C . ARG B 1 108 ? -7.715 -0.07 14.328 1 98.12 108 ARG B C 1
ATOM 1732 O O . ARG B 1 108 ? -8.516 -0.917 14.727 1 98.12 108 ARG B O 1
ATOM 1739 N N . VAL B 1 109 ? -6.48 0.015 14.734 1 98.38 109 VAL B N 1
ATOM 1740 C CA . VAL B 1 109 ? -5.961 -0.715 15.891 1 98.38 109 VAL B CA 1
ATOM 1741 C C . VAL B 1 109 ? -5.27 0.253 16.844 1 98.38 109 VAL B C 1
ATOM 1743 O O . VAL B 1 109 ? -5.207 1.456 16.578 1 98.38 109 VAL B O 1
ATOM 1746 N N . GLY B 1 110 ? -4.824 -0.23 18 1 97.94 110 GLY B N 1
ATOM 1747 C CA . GLY B 1 110 ? -4.129 0.617 18.953 1 97.94 110 GLY B CA 1
ATOM 1748 C C . GLY B 1 110 ? -2.666 0.824 18.625 1 97.94 110 GLY B C 1
ATOM 1749 O O . GLY B 1 110 ? -2.082 0.048 17.859 1 97.94 110 GLY B O 1
ATOM 1750 N N . THR B 1 111 ? -2.111 1.877 19.172 1 98.44 111 THR B N 1
ATOM 1751 C CA . THR B 1 111 ? -0.706 2.176 18.922 1 98.44 111 THR B CA 1
ATOM 1752 C C . THR B 1 111 ? 0.189 1.055 19.438 1 98.44 111 THR B C 1
ATOM 1754 O O . THR B 1 111 ? 1.252 0.789 18.875 1 98.44 111 THR B O 1
ATOM 1757 N N . GLU B 1 112 ? -0.261 0.356 20.469 1 98.25 112 GLU B N 1
ATOM 1758 C CA . GLU B 1 112 ? 0.532 -0.745 21 1 98.25 112 GLU B CA 1
ATOM 1759 C C . GLU B 1 112 ? 0.615 -1.902 20.016 1 98.25 112 GLU B C 1
ATOM 1761 O O . GLU B 1 112 ? 1.633 -2.596 19.938 1 98.25 112 GLU B O 1
ATOM 1766 N N . ASP B 1 113 ? -0.504 -2.164 19.359 1 98 113 ASP B N 1
ATOM 1767 C CA . ASP B 1 113 ? -0.51 -3.191 18.312 1 98 113 ASP B CA 1
ATOM 1768 C C . ASP B 1 113 ? 0.444 -2.832 17.188 1 98 113 ASP B C 1
ATOM 1770 O O . ASP B 1 113 ? 1.175 -3.689 16.688 1 98 113 ASP B O 1
ATOM 1774 N N . ILE B 1 114 ? 0.452 -1.535 16.828 1 98.56 114 ILE B N 1
ATOM 1775 C CA . ILE B 1 114 ? 1.341 -1.056 15.773 1 98.56 114 ILE B CA 1
ATOM 1776 C C . ILE B 1 114 ? 2.795 -1.24 16.203 1 98.56 114 ILE B C 1
ATOM 1778 O O . ILE B 1 114 ? 3.619 -1.731 15.43 1 98.56 114 ILE B O 1
ATOM 1782 N N . ASP B 1 115 ? 3.088 -0.852 17.406 1 98.44 115 ASP B N 1
ATOM 1783 C CA . ASP B 1 115 ? 4.457 -0.958 17.906 1 98.44 115 ASP B CA 1
ATOM 1784 C C . ASP B 1 115 ? 4.918 -2.414 17.953 1 98.44 115 ASP B C 1
ATOM 1786 O O . ASP B 1 115 ? 6.078 -2.711 17.656 1 98.44 115 ASP B O 1
ATOM 1790 N N . ALA B 1 116 ? 4.031 -3.312 18.266 1 98.12 116 ALA B N 1
ATOM 1791 C CA . ALA B 1 116 ? 4.348 -4.738 18.297 1 98.12 116 ALA B CA 1
ATOM 1792 C C . ALA B 1 116 ? 4.688 -5.25 16.906 1 98.12 116 ALA B C 1
ATOM 1794 O O . ALA B 1 116 ? 5.613 -6.047 16.734 1 98.12 116 ALA B O 1
ATOM 1795 N N . VAL B 1 117 ? 3.965 -4.836 15.953 1 98.25 117 VAL B N 1
ATOM 1796 C CA . VAL B 1 117 ? 4.227 -5.266 14.578 1 98.25 117 VAL B CA 1
ATOM 1797 C C . VAL B 1 117 ? 5.543 -4.664 14.094 1 98.25 117 VAL B C 1
ATOM 1799 O O . VAL B 1 117 ? 6.348 -5.352 13.453 1 98.25 117 VAL B O 1
ATOM 1802 N N . LYS B 1 118 ? 5.754 -3.348 14.375 1 98.44 118 LYS B N 1
ATOM 1803 C CA . LYS B 1 118 ? 7.008 -2.705 13.992 1 98.44 118 LYS B CA 1
ATOM 1804 C C . LYS B 1 118 ? 8.211 -3.486 14.516 1 98.44 118 LYS B C 1
ATOM 1806 O O . LYS B 1 118 ? 9.234 -3.578 13.844 1 98.44 118 LYS B O 1
ATOM 1811 N N . ALA B 1 119 ? 8.055 -4.012 15.68 1 98.19 119 ALA B N 1
ATOM 1812 C CA . ALA B 1 119 ? 9.141 -4.738 16.328 1 98.19 119 ALA B CA 1
ATOM 1813 C C . ALA B 1 119 ? 9.523 -5.984 15.523 1 98.19 119 ALA B C 1
ATOM 1815 O O . ALA B 1 119 ? 10.656 -6.465 15.609 1 98.19 119 ALA B O 1
ATOM 1816 N N . LYS B 1 120 ? 8.594 -6.461 14.695 1 97.62 120 LYS B N 1
ATOM 1817 C CA . LYS B 1 120 ? 8.836 -7.668 13.914 1 97.62 120 LYS B CA 1
ATOM 1818 C C . LYS B 1 120 ? 9.578 -7.348 12.617 1 97.62 120 LYS B C 1
ATOM 1820 O O . LYS B 1 120 ? 10.023 -8.258 11.914 1 97.62 120 LYS B O 1
ATOM 1825 N N . PHE B 1 121 ? 9.68 -6.141 12.297 1 97.19 121 PHE B N 1
ATOM 1826 C CA . PHE B 1 121 ? 10.359 -5.734 11.07 1 97.19 121 PHE B CA 1
ATOM 1827 C C . PHE B 1 121 ? 11.758 -5.195 11.383 1 97.19 121 PHE B C 1
ATOM 1829 O O . PHE B 1 121 ? 12.461 -4.742 10.484 1 97.19 121 PHE B O 1
ATOM 1836 N N . LYS B 1 122 ? 12.164 -5.055 12.664 1 86.56 122 LYS B N 1
ATOM 1837 C CA . LYS B 1 122 ? 13.5 -4.66 13.094 1 86.56 122 LYS B CA 1
ATOM 1838 C C . LYS B 1 122 ? 14.461 -5.848 13.078 1 86.56 122 LYS B C 1
ATOM 1840 O O . LYS B 1 122 ? 14.047 -6.988 13.289 1 86.56 122 LYS B O 1
#

Secondary structure (DSSP, 8-state):
-EEEEE-TT-EEEEEE-TT--EEEEEEESEEEEEEE-TT-BEEEEEEETT-EEEEPTT--EEEEE-SSS-EEEEEEESSTT---EEHHHHHHS-BSPPPHHHHHHHHTS-HHHHHHHHHTT-/-EEEEE-TT-EEEEEE-TT--EEEEEEESEEEEEEE-TT-BEEEEEEETT-EEEEPTT--EEEEE-SSS-EEEEEEESSTT---EEHHHHHHS-BSPPPHHHHHHHHTS-HHHHHHHHHTT-

Sequence (244 aa):
MARIDYAPGGQNPPHTHPRATEIIFVLEGVLEVGFITTANKLFTKTITVGDVFVFPRGLVHFQQNRGHGPASVIAGFNSQLQGTQAIATTLFAAAPPVPSDVLAKAFRVGTEDIDAVKAKFKMARIDYAPGGQNPPHTHPRATEIIFVLEGVLEVGFITTANKLFTKTITVGDVFVFPRGLVHFQQNRGHGPASVIAGFNSQLQGTQAIATTLFAAAPPVPSDVLAKAFRVGTEDIDAVKAKFK

Nearest PDB structures (foldseek):
  2et1-assembly1_A  TM=9.818E-01  e=1.136E-14  Hordeum vulgare
  2ete-assembly1_A  TM=9.856E-01  e=1.504E-14  Hordeum vulgare
  9gof-assembly1_C  TM=9.545E-01  e=6.065E-09  Synechocystis
  6l9i-assembly1_D  TM=9.211E-01  e=1.003E-07  Companilactobacillus farciminis
  3s0m-assembly1_A  TM=9.098E-01  e=1.660E-06  Bacillus subtilis